Protein AF-A0A2I1HVX5-F1 (afdb_monomer_lite)

Organism: NCBI:txid588596

pLDDT: mean 73.58, std 19.13, range [27.16, 95.56]

Foldseek 3Di:
DDDDDPDDDPPPPPPPPPPPPPPPPPPPQPPQAAAWEWEDDPPDQWMWIDRLPDIDIDGPVCCVVSVSRYHYDYDDPPDDSNRVVVVVVVVVVVVCVVVVNCDPLVVNQVVLCVLQDDDDQDDDDDDDDDDDDDDDPPVPVVQVPDPPDDDDPDRDDDDDDPDDDQDDDWDKDQDDDPDDPDPPDPVPVSRADDRPRRIHTPVRDGD

Secondary structure (DSSP, 8-state):
----------------------------TTTT-EEEEEEE-SSSSEEEEE-SS-EEEEEGGGHHHHTTTEEEEEPPTTS-HHHHHHHHHHHHHHHHHHTTT---HHHHHHHHHHHH------------S-------TTHHHHHHT-TT-----SPPPP---SS--SSPPSSEEE-----PPPTTSTT--SS----TT-EEETTT---

Structure (mmCIF, N/CA/C/O backbone):
data_AF-A0A2I1HVX5-F1
#
_entry.id   AF-A0A2I1HVX5-F1
#
loop_
_atom_site.group_PDB
_atom_site.id
_atom_site.type_symbol
_atom_site.label_atom_id
_atom_site.label_alt_id
_atom_site.label_comp_id
_atom_site.label_asym_id
_atom_site.label_entity_id
_atom_site.label_seq_id
_atom_site.pdbx_PDB_ins_code
_atom_site.Cartn_x
_atom_site.Cartn_y
_atom_site.Cartn_z
_atom_site.occupancy
_atom_site.B_iso_or_equiv
_atom_site.auth_seq_id
_atom_site.auth_comp_id
_atom_site.auth_asym_id
_atom_site.auth_atom_id
_atom_site.pdbx_PDB_model_num
ATOM 1 N N . MET A 1 1 ? -15.756 47.416 -56.517 1.00 28.98 1 MET A N 1
ATOM 2 C CA . MET A 1 1 ? -17.017 47.089 -55.823 1.00 28.98 1 MET A CA 1
ATOM 3 C C . MET A 1 1 ? -17.129 45.582 -55.710 1.00 28.98 1 MET A C 1
ATOM 5 O O . MET A 1 1 ? -17.102 44.948 -56.760 1.00 28.98 1 MET A O 1
ATOM 9 N N . PRO A 1 2 ? -17.373 45.032 -54.515 1.00 37.81 2 PRO A N 1
ATOM 10 C CA . PRO A 1 2 ? -16.732 45.299 -53.217 1.00 37.81 2 PRO A CA 1
ATOM 11 C C . PRO A 1 2 ? -15.988 44.021 -52.735 1.00 37.81 2 PRO A C 1
ATOM 13 O O . PRO A 1 2 ? -16.254 42.926 -53.221 1.00 37.81 2 PRO A O 1
ATOM 16 N N . ASP A 1 3 ? -14.870 44.127 -52.019 1.00 40.78 3 ASP A N 1
ATOM 17 C CA . ASP A 1 3 ? -14.773 44.219 -50.551 1.00 40.78 3 ASP A CA 1
ATOM 18 C C . ASP A 1 3 ? -15.757 43.297 -49.821 1.00 40.78 3 ASP A C 1
ATOM 20 O O . ASP A 1 3 ? -16.955 43.559 -49.772 1.00 40.78 3 ASP A O 1
ATOM 24 N N . ASN A 1 4 ? -15.233 42.214 -49.247 1.00 39.12 4 ASN A N 1
ATOM 25 C CA . ASN A 1 4 ? -15.871 41.542 -48.123 1.00 39.12 4 ASN A CA 1
ATOM 26 C C . ASN A 1 4 ? -14.785 41.164 -47.121 1.00 39.12 4 ASN A C 1
ATOM 28 O O . ASN A 1 4 ? -14.074 40.167 -47.266 1.00 39.12 4 ASN A O 1
ATOM 32 N N . ASP A 1 5 ? -14.677 42.040 -46.130 1.00 34.41 5 ASP A N 1
ATOM 33 C CA . ASP A 1 5 ? -13.971 41.865 -44.878 1.00 34.41 5 ASP A CA 1
ATOM 34 C C . ASP A 1 5 ? -14.419 40.568 -44.199 1.00 34.41 5 ASP A C 1
ATOM 36 O O . ASP A 1 5 ? -15.554 40.450 -43.735 1.00 34.41 5 ASP A O 1
ATOM 40 N N . TYR A 1 6 ? -13.513 39.598 -44.081 1.00 34.72 6 TYR A N 1
ATOM 41 C CA . TYR A 1 6 ? -13.651 38.590 -43.037 1.00 34.72 6 TYR A CA 1
ATOM 42 C C . TYR A 1 6 ? -13.126 39.204 -41.742 1.00 34.72 6 TYR A C 1
ATOM 44 O O . TYR A 1 6 ? -11.932 39.181 -41.444 1.00 34.72 6 TYR A O 1
ATOM 52 N N . GLN A 1 7 ? -14.060 39.815 -41.014 1.00 32.38 7 GLN A N 1
ATOM 53 C CA . GLN A 1 7 ? -13.886 40.254 -39.639 1.00 32.38 7 GLN A CA 1
ATOM 54 C C . GLN A 1 7 ? -13.327 39.114 -38.787 1.00 32.38 7 GLN A C 1
ATOM 56 O O . GLN A 1 7 ? -13.832 37.988 -38.804 1.00 32.38 7 GLN A O 1
ATOM 61 N N . GLY A 1 8 ? -12.293 39.447 -38.016 1.00 36.88 8 GLY A N 1
ATOM 62 C CA . GLY A 1 8 ? -11.827 38.631 -36.912 1.00 36.88 8 GLY A CA 1
ATOM 63 C C . GLY A 1 8 ? -12.977 38.374 -35.947 1.00 36.88 8 GLY A C 1
ATOM 64 O O . GLY A 1 8 ? -13.526 39.293 -35.346 1.00 36.88 8 GLY A O 1
ATOM 65 N N . SER A 1 9 ? -13.336 37.105 -35.813 1.00 33.16 9 SER A N 1
ATOM 66 C CA . SER A 1 9 ? -14.047 36.616 -34.646 1.00 33.16 9 SER A CA 1
ATOM 67 C C . SER A 1 9 ? -12.983 36.379 -33.581 1.00 33.16 9 SER A C 1
ATOM 69 O O . SER A 1 9 ? -12.274 35.373 -33.632 1.00 33.16 9 SER A O 1
ATOM 71 N N . GLU A 1 10 ? -12.857 37.328 -32.655 1.00 36.66 10 GLU A N 1
ATOM 72 C CA . GLU A 1 10 ? -12.192 37.145 -31.367 1.00 36.66 10 GLU A CA 1
ATOM 73 C C . GLU A 1 10 ? -12.755 35.882 -30.704 1.00 36.66 10 GLU A C 1
ATOM 75 O O . GLU A 1 10 ? -13.854 35.871 -30.149 1.00 36.66 10 GLU A O 1
ATOM 80 N N . GLY A 1 11 ? -12.011 34.782 -30.807 1.00 31.22 11 GLY A N 1
ATOM 81 C CA . GLY A 1 11 ? -12.216 33.624 -29.957 1.00 31.22 11 GLY A CA 1
ATOM 82 C C . GLY A 1 11 ? -11.770 34.023 -28.564 1.00 31.22 11 GLY A C 1
ATOM 83 O O . GLY A 1 11 ? -10.577 34.022 -28.278 1.00 31.22 11 GLY A O 1
ATOM 84 N N . SER A 1 12 ? -12.730 34.424 -27.736 1.00 34.44 12 SER A N 1
ATOM 85 C CA . SER A 1 12 ? -12.549 34.658 -26.311 1.00 34.44 12 SER A CA 1
ATOM 86 C C . SER A 1 12 ? -11.757 33.505 -25.699 1.00 34.44 12 SER A C 1
ATOM 88 O O . SER A 1 12 ? -12.214 32.360 -25.727 1.00 34.44 12 SER A O 1
ATOM 90 N N . GLU A 1 13 ? -10.588 33.814 -25.142 1.00 34.41 13 GLU A N 1
ATOM 91 C CA . GLU A 1 13 ? -9.859 32.937 -24.237 1.00 34.41 13 GLU A CA 1
ATOM 92 C C . GLU A 1 13 ? -10.742 32.681 -23.011 1.00 34.41 13 GLU A C 1
ATOM 94 O O . GLU A 1 13 ? -10.681 33.381 -22.001 1.00 34.41 13 GLU A O 1
ATOM 99 N N . THR A 1 14 ? -11.614 31.679 -23.089 1.00 30.80 14 THR A N 1
ATOM 100 C CA . THR A 1 14 ? -12.213 31.094 -21.895 1.00 30.80 14 THR A CA 1
ATOM 101 C C . THR A 1 14 ? -11.115 30.303 -21.208 1.00 30.80 14 THR A C 1
ATOM 103 O O . THR A 1 14 ? -10.934 29.111 -21.456 1.00 30.80 14 THR A O 1
ATOM 106 N N . SER A 1 15 ? -10.353 31.011 -20.375 1.00 31.28 15 SER A N 1
ATOM 107 C CA . SER A 1 15 ? -9.633 30.454 -19.238 1.00 31.28 15 SER A CA 1
ATOM 108 C C . SER A 1 15 ? -10.583 29.499 -18.526 1.00 31.28 15 SER A C 1
ATOM 110 O O . SER A 1 15 ? -11.509 29.934 -17.841 1.00 31.28 15 SER A O 1
ATOM 112 N N . SER A 1 16 ? -10.400 28.194 -18.724 1.00 35.38 16 SER A N 1
ATOM 113 C CA . SER A 1 16 ? -11.005 27.212 -17.841 1.00 35.38 16 SER A CA 1
ATOM 114 C C . SER A 1 16 ? -10.297 27.358 -16.499 1.00 35.38 16 SER A C 1
ATOM 116 O O . SER A 1 16 ? -9.270 26.721 -16.257 1.00 35.38 16 SER A O 1
ATOM 118 N N . GLU A 1 17 ? -10.822 28.248 -15.659 1.00 28.16 17 GLU A N 1
ATOM 119 C CA . GLU A 1 17 ? -10.637 28.176 -14.219 1.00 28.16 17 GLU A CA 1
ATOM 120 C C . GLU A 1 17 ? -11.130 26.791 -13.816 1.00 28.16 17 GLU A C 1
ATOM 122 O O . GLU A 1 17 ? -12.324 26.519 -13.713 1.00 28.16 17 GLU A O 1
ATOM 127 N N . TYR A 1 18 ? -10.192 25.859 -13.676 1.00 27.94 18 TYR A N 1
ATOM 128 C CA . TYR A 1 18 ? -10.434 24.700 -12.850 1.00 27.94 18 TYR A CA 1
ATOM 129 C C . TYR A 1 18 ? -10.667 25.263 -11.455 1.00 27.94 18 TYR A C 1
ATOM 131 O O . TYR A 1 18 ? -9.731 25.668 -10.759 1.00 27.94 18 TYR A O 1
ATOM 139 N N . ASP A 1 19 ? -11.939 25.311 -11.069 1.00 27.16 19 ASP A N 1
ATOM 140 C CA . ASP A 1 19 ? -12.324 25.321 -9.675 1.00 27.16 19 ASP A CA 1
ATOM 141 C C . ASP A 1 19 ? -11.486 24.240 -9.005 1.00 27.16 19 ASP A C 1
ATOM 143 O O . ASP A 1 19 ? -11.667 23.037 -9.218 1.00 27.16 19 ASP A O 1
ATOM 147 N N . THR A 1 20 ? -10.496 24.690 -8.237 1.00 36.25 20 THR A N 1
ATOM 148 C CA . THR A 1 20 ? -9.814 23.849 -7.273 1.00 36.25 20 THR A CA 1
ATOM 149 C C . THR A 1 20 ? -10.890 23.515 -6.264 1.00 36.25 20 THR A C 1
ATOM 151 O O . THR A 1 20 ? -11.084 24.232 -5.283 1.00 36.25 20 THR A O 1
ATOM 154 N N . ALA A 1 21 ? -11.656 22.464 -6.564 1.00 30.59 21 ALA A N 1
ATOM 155 C CA . ALA A 1 21 ? -12.536 21.829 -5.620 1.00 30.59 21 ALA A CA 1
ATOM 156 C C . ALA A 1 21 ? -11.661 21.575 -4.401 1.00 30.59 21 ALA A C 1
ATOM 158 O O . ALA A 1 21 ? -10.722 20.774 -4.455 1.00 30.59 21 ALA A O 1
ATOM 159 N N . SER A 1 22 ? -11.913 22.374 -3.357 1.00 34.34 22 SER A N 1
ATOM 160 C CA . SER A 1 22 ? -11.348 22.216 -2.027 1.00 34.34 22 SER A CA 1
ATOM 161 C C . SER A 1 22 ? -11.312 20.728 -1.778 1.00 34.34 22 SER A C 1
ATOM 163 O O . SER A 1 22 ? -12.364 20.090 -1.850 1.00 34.34 22 SER A O 1
ATOM 165 N N . SER A 1 23 ? -10.097 20.188 -1.650 1.00 34.06 23 SER A N 1
ATOM 166 C CA . SER A 1 23 ? -9.868 18.761 -1.538 1.00 34.06 23 SER A CA 1
ATOM 167 C C . SER A 1 23 ? -10.805 18.248 -0.461 1.00 34.06 23 SER A C 1
ATOM 169 O O . SER A 1 23 ? -10.602 18.466 0.735 1.00 34.06 23 SER A O 1
ATOM 171 N N . SER A 1 24 ? -11.903 17.624 -0.888 1.00 34.06 24 SER A N 1
ATOM 172 C CA . SER A 1 24 ? -12.780 16.933 0.025 1.00 34.06 24 SER A CA 1
ATOM 173 C C . SER A 1 24 ? -11.928 15.772 0.479 1.00 34.06 24 SER A C 1
ATOM 175 O O . SER A 1 24 ? -11.787 14.785 -0.240 1.00 34.06 24 SER A O 1
ATOM 177 N N . SER A 1 25 ? -11.242 15.984 1.600 1.00 31.56 25 SER A N 1
ATOM 178 C CA . SER A 1 25 ? -10.466 14.991 2.309 1.00 31.56 25 SER A CA 1
ATOM 179 C C . SER A 1 25 ? -11.301 13.727 2.304 1.00 31.56 25 SER A C 1
ATOM 181 O O . SER A 1 25 ? -12.345 13.661 2.960 1.00 31.56 25 SER A O 1
ATOM 183 N N . THR A 1 26 ? -10.900 12.756 1.485 1.00 35.12 26 THR A N 1
ATOM 184 C CA . THR A 1 26 ? -11.455 11.415 1.534 1.00 35.12 26 THR A CA 1
ATOM 185 C C . THR A 1 26 ? -11.005 10.874 2.880 1.00 35.12 26 THR A C 1
ATOM 187 O O . THR A 1 26 ? -9.919 10.318 3.029 1.00 35.12 26 THR A O 1
ATOM 190 N N . ARG A 1 27 ? -11.798 11.181 3.907 1.00 30.95 27 ARG A N 1
ATOM 191 C CA . ARG A 1 27 ? -11.527 10.874 5.303 1.00 30.95 27 ARG A CA 1
ATOM 192 C C . ARG A 1 27 ? -11.718 9.376 5.453 1.00 30.95 27 ARG A C 1
ATOM 194 O O . ARG A 1 27 ? -12.820 8.902 5.715 1.00 30.95 27 ARG A O 1
ATOM 201 N N . TRP A 1 28 ? -10.649 8.624 5.216 1.00 34.00 28 TRP A N 1
ATOM 202 C CA . TRP A 1 28 ? -10.615 7.188 5.445 1.00 34.00 28 TRP A CA 1
ATOM 203 C C . TRP A 1 28 ? -11.064 6.910 6.882 1.00 34.00 28 TRP A C 1
ATOM 205 O O . TRP A 1 28 ? -10.468 7.390 7.849 1.00 34.00 28 TRP A O 1
ATOM 215 N N . TYR A 1 29 ? -12.164 6.167 7.006 1.00 41.50 29 TYR A N 1
ATOM 216 C CA . TYR A 1 29 ? -12.960 6.021 8.225 1.00 41.50 29 TYR A CA 1
ATOM 217 C C . TYR A 1 29 ? -12.210 5.421 9.429 1.00 41.50 29 TYR A C 1
ATOM 219 O O . TYR A 1 29 ? -12.766 5.401 10.517 1.00 41.50 29 TYR A O 1
ATOM 227 N N . SER A 1 30 ? -10.970 4.942 9.298 1.00 45.53 30 SER A N 1
ATOM 228 C CA . SER A 1 30 ? -10.251 4.235 10.369 1.00 45.53 30 SER A CA 1
ATOM 229 C C . SER A 1 30 ? -9.036 4.977 10.937 1.00 45.53 30 SER A C 1
ATOM 231 O O . SER A 1 30 ? -8.627 4.672 12.056 1.00 45.53 30 SER A O 1
ATOM 233 N N . ALA A 1 31 ? -8.450 5.943 10.222 1.00 42.84 31 ALA A N 1
ATOM 234 C CA . ALA A 1 31 ? -7.139 6.508 10.573 1.00 42.84 31 ALA A CA 1
ATOM 235 C C . ALA A 1 31 ? -7.175 7.606 11.658 1.00 42.84 31 ALA A C 1
ATOM 237 O O . ALA A 1 31 ? -6.140 7.951 12.214 1.00 42.84 31 ALA A O 1
ATOM 238 N N . SER A 1 32 ? -8.356 8.142 11.991 1.00 55.06 32 SER A N 1
ATOM 239 C CA . SER A 1 32 ? -8.517 9.253 12.953 1.00 55.06 32 SER A CA 1
ATOM 240 C C . SER A 1 32 ? -9.379 8.917 14.174 1.00 55.06 32 SER A C 1
ATOM 242 O O . SER A 1 32 ? -9.680 9.801 14.972 1.00 55.06 32 SER A O 1
ATOM 244 N N . ARG A 1 33 ? -9.787 7.652 14.329 1.00 69.62 33 ARG A N 1
ATOM 245 C CA . ARG A 1 33 ? -10.663 7.238 15.429 1.00 69.62 33 ARG A CA 1
ATOM 246 C C . ARG A 1 33 ? -9.870 7.045 16.718 1.00 69.62 33 ARG A C 1
ATOM 248 O O . ARG A 1 33 ? -8.943 6.232 16.752 1.00 69.62 33 ARG A O 1
ATOM 255 N N . GLY A 1 34 ? -10.256 7.769 17.766 1.00 76.19 34 GLY A N 1
ATOM 256 C CA . GLY A 1 34 ? -9.770 7.540 19.127 1.00 76.19 34 GLY A CA 1
ATOM 257 C C . GLY A 1 34 ? -10.340 6.246 19.716 1.00 76.19 34 GLY A C 1
ATOM 258 O O . GLY A 1 34 ? -11.143 5.559 19.079 1.00 76.19 34 GLY A O 1
ATOM 259 N N . PHE A 1 35 ? -9.950 5.907 20.944 1.00 86.56 35 PHE A N 1
ATOM 260 C CA . PHE A 1 35 ? -10.574 4.812 21.687 1.00 86.56 35 PHE A CA 1
ATOM 261 C C . PHE A 1 35 ? -11.348 5.339 22.896 1.00 86.56 35 PHE A C 1
ATOM 263 O O . PHE A 1 35 ? -11.041 6.394 23.444 1.00 86.56 35 PHE A O 1
ATOM 270 N N . LEU A 1 36 ? -12.377 4.593 23.278 1.00 90.19 36 LEU A N 1
ATOM 271 C CA . LEU A 1 36 ? -13.315 4.907 24.335 1.00 90.19 36 LEU A CA 1
ATOM 272 C C . LEU A 1 36 ? -13.371 3.723 25.294 1.00 90.19 36 LEU A C 1
ATOM 274 O O . LEU A 1 36 ? -13.777 2.619 24.919 1.00 90.19 36 LEU A O 1
ATOM 278 N N . CYS A 1 37 ? -12.963 3.945 26.534 1.00 91.44 37 CYS A N 1
ATOM 279 C CA . CYS A 1 37 ? -13.174 2.982 27.599 1.00 91.44 37 CYS A CA 1
ATOM 280 C C . CYS A 1 37 ? -14.647 3.024 28.004 1.00 91.44 37 CYS A C 1
ATOM 282 O O . CYS A 1 37 ? -15.215 4.109 28.139 1.00 91.44 37 CYS A O 1
ATOM 284 N N . TYR A 1 38 ? -15.267 1.860 28.186 1.00 92.50 38 TYR A N 1
ATOM 285 C CA . TYR A 1 38 ? -16.663 1.791 28.594 1.00 92.50 38 TYR A CA 1
ATOM 286 C C . TYR A 1 38 ? -16.939 0.710 29.632 1.00 92.50 38 TYR A C 1
ATOM 288 O O . TYR A 1 38 ? -16.265 -0.326 29.694 1.00 92.50 38 TYR A O 1
ATOM 296 N N . ARG A 1 39 ? -17.991 0.941 30.416 1.00 91.12 39 ARG A N 1
ATOM 297 C CA . ARG A 1 39 ? -18.541 -0.021 31.368 1.00 91.12 39 ARG A CA 1
ATOM 298 C C . ARG A 1 39 ? -20.058 -0.019 31.301 1.00 91.12 39 ARG A C 1
ATOM 300 O O . ARG A 1 39 ? -20.695 1.009 31.478 1.00 91.12 39 ARG A O 1
ATOM 307 N N . GLU A 1 40 ? -20.631 -1.196 31.087 1.00 88.94 40 GLU A N 1
ATOM 308 C CA . GLU A 1 40 ? -22.081 -1.377 31.143 1.00 88.94 40 GLU A CA 1
ATOM 309 C C . GLU A 1 40 ? -22.534 -1.614 32.586 1.00 88.94 40 GLU A C 1
ATOM 311 O O . GLU A 1 40 ? -21.980 -2.465 33.293 1.00 88.94 40 GLU A O 1
ATOM 316 N N . SER A 1 41 ? -23.575 -0.896 33.002 1.00 80.81 41 SER A N 1
ATOM 317 C CA . SER A 1 41 ? -24.303 -1.214 34.224 1.00 80.81 41 SER A CA 1
ATOM 318 C C . SER A 1 41 ? -25.129 -2.487 34.019 1.00 80.81 41 SER A C 1
ATOM 320 O O . SER A 1 41 ? -25.787 -2.671 33.001 1.00 80.81 41 SER A O 1
ATOM 322 N N . PHE A 1 42 ? -25.135 -3.388 35.004 1.00 70.75 42 PHE A N 1
ATOM 323 C CA . PHE A 1 42 ? -25.940 -4.617 34.938 1.00 70.75 42 PHE A CA 1
ATOM 324 C C . PHE A 1 42 ? -27.430 -4.381 35.222 1.00 70.75 42 PHE A C 1
ATOM 326 O O . PHE A 1 42 ? -28.241 -5.282 35.018 1.00 70.75 42 PHE A O 1
ATOM 333 N N . LYS A 1 43 ? -27.785 -3.211 35.764 1.00 73.12 43 LYS A N 1
ATOM 334 C CA . LYS A 1 43 ? -29.130 -2.915 36.286 1.00 73.12 43 LYS A CA 1
ATOM 335 C C . LYS A 1 43 ? -29.887 -1.871 35.468 1.00 73.12 43 LYS A C 1
ATOM 337 O O . LYS A 1 43 ? -31.099 -1.763 35.620 1.00 73.12 43 LYS A O 1
ATOM 342 N N . SER A 1 44 ? -29.192 -1.121 34.622 1.00 77.25 44 SER A N 1
ATOM 343 C CA . SER A 1 44 ? -29.747 -0.054 33.791 1.00 77.25 44 SER A CA 1
ATOM 344 C C . SER A 1 44 ? -29.216 -0.174 32.362 1.00 77.25 44 SER A C 1
ATOM 346 O O . SER A 1 44 ? -28.197 -0.812 32.122 1.00 77.25 44 SER A O 1
ATOM 348 N N . ASN A 1 45 ? -29.894 0.459 31.402 1.00 83.44 45 ASN A N 1
ATOM 349 C CA . ASN A 1 45 ? -29.409 0.598 30.018 1.00 83.44 45 ASN A CA 1
ATOM 350 C C . ASN A 1 45 ? -28.290 1.653 29.878 1.00 83.44 45 ASN A C 1
ATOM 352 O O . ASN A 1 45 ? -27.998 2.112 28.771 1.00 83.44 45 ASN A O 1
ATOM 356 N N . GLU A 1 46 ? -27.703 2.050 31.004 1.00 90.44 46 GLU A N 1
ATOM 357 C CA . GLU A 1 46 ? -26.686 3.083 31.112 1.00 90.44 46 GLU A CA 1
ATOM 358 C C . GLU A 1 46 ? -25.297 2.481 30.932 1.00 90.44 46 GLU A C 1
ATOM 360 O O . GLU A 1 46 ? -24.989 1.370 31.385 1.00 90.44 46 GLU A O 1
ATOM 365 N N . VAL A 1 47 ? -24.455 3.255 30.266 1.00 90.06 47 VAL A N 1
ATOM 366 C CA . VAL A 1 47 ? -23.085 2.897 29.944 1.00 90.06 47 VAL A CA 1
ATOM 367 C C . VAL A 1 47 ? -22.203 4.072 30.316 1.00 90.06 47 VAL A C 1
ATOM 369 O O . VAL A 1 47 ? -22.420 5.195 29.870 1.00 90.06 47 VAL A O 1
ATOM 372 N N . GLU A 1 48 ? -21.210 3.813 31.150 1.00 91.62 48 GLU A N 1
ATOM 373 C CA . GLU A 1 48 ? -20.187 4.793 31.493 1.00 91.62 48 GLU A CA 1
ATOM 374 C C . GLU A 1 48 ? -19.154 4.826 30.370 1.00 91.62 48 GLU A C 1
ATOM 376 O O . GLU A 1 48 ? -18.687 3.769 29.938 1.00 91.62 48 GLU A O 1
ATOM 381 N N . PHE A 1 49 ? -18.787 6.022 29.918 1.00 92.62 49 PHE A N 1
ATOM 382 C CA . PHE A 1 49 ? -17.836 6.249 28.838 1.00 92.62 49 PHE A CA 1
ATOM 383 C C . PHE A 1 49 ? -16.709 7.180 29.280 1.00 92.62 49 PHE A C 1
ATOM 385 O O . PHE A 1 49 ? -16.927 8.154 30.003 1.00 92.62 49 PHE A O 1
ATOM 392 N N . PHE A 1 50 ? -15.496 6.895 28.808 1.00 91.38 50 PHE A N 1
ATOM 393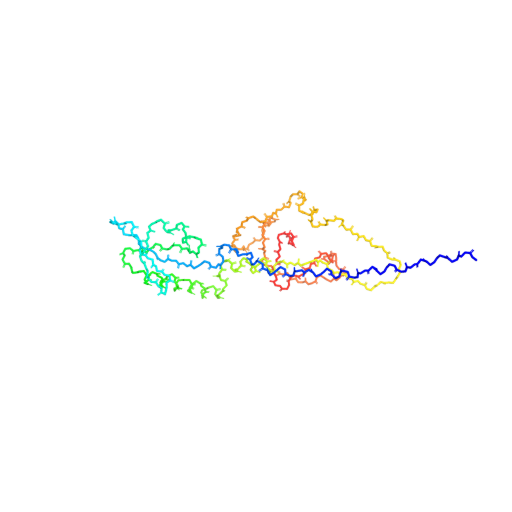 C CA . PHE A 1 50 ? -14.319 7.716 29.063 1.00 91.38 50 PHE A CA 1
ATOM 394 C C . PHE A 1 50 ? -13.370 7.724 27.861 1.00 91.38 50 PHE A C 1
ATOM 396 O O . PHE A 1 50 ? -12.973 6.669 27.365 1.00 91.38 50 PHE A O 1
ATOM 403 N N . ASN A 1 51 ? -12.979 8.918 27.412 1.00 85.94 51 ASN A N 1
ATOM 404 C CA . ASN A 1 51 ? -12.095 9.126 26.251 1.00 85.94 51 ASN A CA 1
ATOM 405 C C . ASN A 1 51 ? -10.685 9.629 26.623 1.00 85.94 51 ASN A C 1
ATOM 407 O O . ASN A 1 51 ? -9.956 10.099 25.752 1.00 85.94 51 ASN A O 1
ATOM 411 N N . GLY A 1 52 ? -10.332 9.626 27.913 1.00 83.00 52 GLY A N 1
ATOM 412 C CA . GLY A 1 52 ? -9.062 10.168 28.405 1.00 83.00 52 GLY A CA 1
ATOM 413 C C . GLY A 1 52 ? -9.124 11.616 28.893 1.00 83.00 52 GLY A C 1
ATOM 414 O O . GLY A 1 52 ? -8.194 12.056 29.564 1.00 83.00 52 GLY A O 1
ATOM 415 N N . ILE A 1 53 ? -10.202 12.347 28.590 1.00 84.69 53 ILE A N 1
ATOM 416 C CA . ILE A 1 53 ? -10.400 13.748 28.998 1.00 84.69 53 ILE A CA 1
ATOM 417 C C . ILE A 1 53 ? -11.731 13.905 29.733 1.00 84.69 53 ILE A C 1
ATOM 419 O O . ILE A 1 53 ? -11.790 14.471 30.820 1.00 84.69 53 ILE A O 1
ATOM 423 N N . THR A 1 54 ? -12.807 13.410 29.130 1.00 87.62 54 THR A N 1
ATOM 424 C CA . THR A 1 54 ? -14.175 13.576 29.607 1.00 87.62 54 THR A CA 1
ATOM 425 C C . THR A 1 54 ? -14.786 12.236 29.971 1.00 87.62 54 THR A C 1
ATOM 427 O O . THR A 1 54 ? -14.673 11.261 29.225 1.00 87.62 54 THR A O 1
ATOM 430 N N . TYR A 1 55 ? -15.486 12.232 31.100 1.00 92.19 55 TYR A N 1
ATOM 431 C CA . TYR A 1 55 ? -16.340 11.147 31.558 1.00 92.19 55 TYR A CA 1
ATOM 432 C C . TYR A 1 55 ? -17.807 11.533 31.356 1.00 92.19 55 TYR A C 1
ATOM 434 O O . TYR A 1 55 ? -18.202 12.648 31.707 1.00 92.19 55 TYR A O 1
ATOM 442 N N . TRP A 1 56 ? -18.616 10.623 30.818 1.00 91.75 56 TRP A N 1
ATOM 443 C CA . TRP A 1 56 ? -20.067 10.797 30.748 1.00 91.75 56 TRP A CA 1
ATOM 444 C C . TRP A 1 56 ? -20.797 9.456 30.821 1.00 91.75 56 TRP A C 1
ATOM 446 O O . TRP A 1 56 ? -20.214 8.396 30.603 1.00 91.75 56 TRP A O 1
ATOM 456 N N . ILE A 1 57 ? -22.089 9.516 31.138 1.00 91.81 57 ILE A N 1
ATOM 457 C CA . ILE A 1 57 ? -22.984 8.360 31.142 1.00 91.81 57 ILE A CA 1
ATOM 458 C C . ILE A 1 57 ? -23.882 8.489 29.918 1.00 91.81 57 ILE A C 1
ATOM 460 O O . ILE A 1 57 ? -24.588 9.487 29.775 1.00 91.81 57 ILE A O 1
ATOM 464 N N . GLY A 1 58 ? -23.818 7.502 29.036 1.00 90.38 58 GLY A N 1
ATOM 465 C CA . GLY A 1 58 ? -24.662 7.396 27.855 1.00 90.38 58 GLY A CA 1
ATOM 466 C C . GLY A 1 58 ? -25.576 6.179 27.918 1.00 90.38 58 GLY A C 1
ATOM 467 O O . GLY A 1 58 ? -25.641 5.458 28.919 1.00 90.38 58 GLY A O 1
ATOM 468 N N . LEU A 1 59 ? -26.285 5.935 26.823 1.00 90.06 59 LEU A N 1
ATOM 469 C CA . LEU A 1 59 ? -27.187 4.793 26.675 1.00 90.06 59 LEU A CA 1
ATOM 470 C C . LEU A 1 59 ? -26.619 3.752 25.712 1.00 90.06 59 LEU A C 1
ATOM 472 O O . LEU A 1 59 ? -25.885 4.065 24.779 1.00 90.06 59 LEU A O 1
ATOM 476 N N . LYS A 1 60 ? -27.048 2.496 25.858 1.00 85.50 60 LYS A N 1
ATOM 477 C CA . LYS A 1 60 ? -26.609 1.400 24.975 1.00 85.50 60 LYS A CA 1
ATOM 478 C C . LYS A 1 60 ? -26.915 1.619 23.481 1.00 85.50 60 LYS A C 1
ATOM 480 O O . LYS A 1 60 ? -26.245 1.056 22.623 1.00 85.50 60 LYS A O 1
ATOM 485 N N . ASN A 1 61 ? -27.894 2.452 23.145 1.00 87.00 61 ASN A N 1
ATOM 486 C CA . ASN A 1 61 ? -28.203 2.760 21.745 1.00 87.00 61 ASN A CA 1
ATOM 487 C C . ASN A 1 61 ? -27.173 3.714 21.108 1.00 87.00 61 ASN A C 1
ATOM 489 O O . ASN A 1 61 ? -27.015 3.712 19.889 1.00 87.00 61 ASN A O 1
ATOM 493 N N . GLU A 1 62 ? -26.420 4.467 21.917 1.00 87.06 62 GLU A N 1
ATOM 494 C CA . GLU A 1 62 ? -25.421 5.436 21.445 1.00 87.06 62 GLU 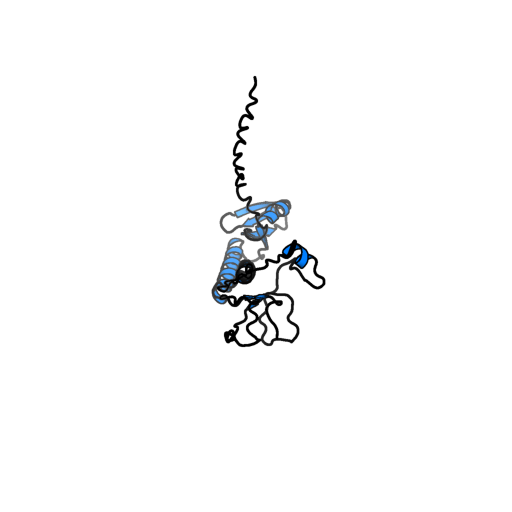A CA 1
ATOM 495 C C . GLU A 1 62 ? -24.167 4.764 20.871 1.00 87.06 62 GLU A C 1
ATOM 497 O O . GLU A 1 62 ? -23.440 5.383 20.097 1.00 87.06 62 GLU A O 1
ATOM 502 N N . PHE A 1 63 ? -23.930 3.476 21.159 1.00 86.62 63 PHE A N 1
ATOM 503 C CA . PHE A 1 63 ? -22.820 2.720 20.565 1.00 86.62 63 PHE A CA 1
ATOM 504 C C . PHE A 1 63 ? -22.830 2.771 19.035 1.00 86.62 63 PHE A C 1
ATOM 506 O O . PHE A 1 63 ? -21.769 2.878 18.421 1.00 86.62 63 PHE A O 1
ATOM 513 N N . SER A 1 64 ? -24.012 2.715 18.408 1.00 85.81 64 SER A N 1
ATOM 514 C CA . SER A 1 64 ? -24.113 2.742 16.946 1.00 85.81 64 SER A CA 1
ATOM 515 C C . SER A 1 64 ? -23.623 4.072 16.377 1.00 85.81 64 SER A C 1
ATOM 517 O O . SER A 1 64 ? -22.940 4.087 15.356 1.00 85.81 64 SER A O 1
ATOM 519 N N . GLU A 1 65 ? -23.932 5.182 17.043 1.00 87.06 65 GLU A N 1
ATOM 520 C CA . GLU A 1 65 ? -23.516 6.517 16.614 1.00 87.06 65 GLU A CA 1
ATOM 521 C C . GLU A 1 65 ? -22.032 6.741 16.911 1.00 87.06 65 GLU A C 1
ATOM 523 O O . GLU A 1 65 ? -21.270 7.119 16.021 1.00 87.06 65 GLU A O 1
ATOM 528 N N . LEU A 1 66 ? -21.596 6.395 18.124 1.00 86.19 66 LEU A N 1
ATOM 529 C CA . LEU A 1 66 ? -20.218 6.561 18.584 1.00 86.19 66 LEU A CA 1
ATOM 530 C C . LEU A 1 66 ? -19.223 5.656 17.840 1.00 86.19 66 LEU A C 1
ATOM 532 O O . LEU A 1 66 ? -18.068 6.040 17.663 1.00 86.19 66 LEU A O 1
ATOM 536 N N . SER A 1 67 ? -19.652 4.497 17.325 1.00 84.88 67 SER A N 1
ATOM 537 C CA . SER A 1 67 ? -18.791 3.589 16.541 1.00 84.88 67 SER A CA 1
ATOM 538 C C . SER A 1 67 ? -18.254 4.207 15.243 1.00 84.88 67 SER A C 1
ATOM 540 O O . SER A 1 67 ? -17.307 3.688 14.640 1.00 84.88 67 SER A O 1
ATOM 542 N N . ARG A 1 68 ? -18.837 5.331 14.803 1.00 82.25 68 ARG A N 1
ATOM 543 C CA . ARG A 1 68 ? -18.381 6.092 13.634 1.00 82.25 68 ARG A CA 1
ATOM 544 C C . ARG A 1 68 ? -17.079 6.844 13.886 1.00 82.25 68 ARG A C 1
ATOM 546 O O . ARG A 1 68 ? -16.353 7.070 12.918 1.00 82.25 68 ARG A O 1
ATOM 553 N N . ASP A 1 69 ? -16.780 7.168 15.143 1.00 83.19 69 ASP A N 1
ATOM 554 C CA . ASP A 1 69 ? -15.637 7.999 15.540 1.00 83.19 69 ASP A CA 1
ATOM 555 C C . ASP A 1 69 ? -14.723 7.324 16.576 1.00 83.19 69 ASP A C 1
ATOM 557 O O . ASP A 1 69 ? -13.562 7.712 16.707 1.00 83.19 69 ASP A O 1
ATOM 561 N N . TRP A 1 70 ? -15.201 6.284 17.268 1.00 85.62 70 TRP A N 1
ATOM 562 C CA . TRP A 1 70 ? -14.501 5.671 18.398 1.00 85.62 70 TRP A CA 1
ATOM 563 C C . TRP A 1 70 ? -14.390 4.147 18.289 1.00 85.62 70 TRP A C 1
ATOM 565 O O . TRP A 1 70 ? -15.310 3.461 17.843 1.00 85.62 70 TRP A O 1
ATOM 575 N N . PHE A 1 71 ? -13.265 3.607 18.760 1.00 85.44 71 PHE A N 1
ATOM 576 C CA . PHE A 1 71 ? -13.111 2.188 19.088 1.00 85.44 71 PHE A CA 1
ATOM 577 C C . PHE A 1 71 ? -13.454 1.942 20.556 1.00 85.44 71 PHE A C 1
ATOM 579 O O . PHE A 1 71 ? -13.038 2.711 21.413 1.00 85.44 71 PHE A O 1
ATOM 586 N N . PHE A 1 72 ? -14.161 0.859 20.876 1.00 89.50 72 PHE A N 1
ATOM 587 C CA . PHE A 1 72 ? -14.600 0.596 22.248 1.00 89.50 72 PHE A CA 1
ATOM 588 C C . PHE A 1 72 ? -13.711 -0.416 22.961 1.00 89.50 72 PHE A C 1
ATOM 590 O O . PHE A 1 72 ? -13.469 -1.513 22.457 1.00 89.50 72 PHE A O 1
ATOM 597 N N . ILE A 1 73 ? -13.297 -0.071 24.176 1.00 88.62 73 ILE A N 1
ATOM 598 C CA . ILE A 1 73 ? -12.542 -0.931 25.080 1.00 88.62 73 ILE A CA 1
ATOM 599 C C . ILE A 1 73 ? -13.392 -1.189 26.316 1.00 88.62 73 ILE A C 1
ATOM 601 O O . ILE A 1 73 ? -13.715 -0.269 27.067 1.00 88.62 73 ILE A O 1
ATOM 605 N N . LYS A 1 74 ? -13.751 -2.452 26.534 1.00 90.00 74 LYS A N 1
ATOM 606 C CA . LYS A 1 74 ? -14.507 -2.842 27.719 1.00 90.00 74 LYS A CA 1
ATOM 607 C C . LYS A 1 74 ? -13.585 -2.866 28.931 1.00 90.00 74 LYS A C 1
ATOM 609 O O . LYS A 1 74 ? -12.541 -3.509 28.891 1.00 90.00 74 LYS A O 1
ATOM 614 N N . VAL A 1 75 ? -14.001 -2.189 29.990 1.00 89.31 75 VAL A N 1
ATOM 615 C CA . VAL A 1 75 ? -13.241 -2.069 31.235 1.00 89.31 75 VAL A CA 1
ATOM 616 C C . VAL A 1 75 ? -13.535 -3.267 32.135 1.00 89.31 75 VAL A C 1
ATOM 618 O O . VAL A 1 75 ? -14.694 -3.683 32.269 1.00 89.31 75 VAL A O 1
ATOM 621 N N . ASP A 1 76 ? -12.502 -3.811 32.772 1.00 85.12 76 ASP A N 1
ATOM 622 C CA . ASP A 1 76 ? -12.660 -4.919 33.713 1.00 85.12 76 ASP A CA 1
ATOM 623 C C . ASP A 1 76 ? -13.404 -4.497 34.990 1.00 85.12 76 ASP A C 1
ATOM 625 O O . ASP A 1 76 ? -13.473 -3.326 35.367 1.00 85.12 76 ASP A O 1
ATOM 629 N N . LYS A 1 77 ? -13.977 -5.477 35.700 1.00 80.25 77 LYS A N 1
ATOM 630 C CA . LYS A 1 77 ? -14.766 -5.226 36.923 1.00 80.25 77 LYS A CA 1
ATOM 631 C C . LYS A 1 77 ? -13.946 -4.634 38.077 1.00 80.25 77 LYS A C 1
ATOM 633 O O . LYS A 1 77 ? -14.533 -4.046 38.978 1.00 80.25 77 LYS A O 1
ATOM 638 N N . ASN A 1 78 ? -12.627 -4.820 38.052 1.00 83.75 78 ASN A N 1
ATOM 639 C CA . ASN A 1 78 ? -11.727 -4.505 39.163 1.00 83.75 78 ASN A CA 1
ATOM 640 C C . ASN A 1 78 ? -10.831 -3.283 38.901 1.00 83.75 78 ASN A C 1
ATOM 642 O O . ASN A 1 78 ? -10.093 -2.894 39.797 1.00 83.75 78 ASN A O 1
ATOM 646 N N . GLU A 1 79 ? -10.861 -2.711 37.697 1.00 86.25 79 GLU A N 1
ATOM 647 C CA . GLU A 1 79 ? -10.105 -1.499 37.348 1.00 86.25 79 GLU A CA 1
ATOM 648 C C . GLU A 1 79 ? -11.075 -0.326 37.189 1.00 86.25 79 GLU A C 1
ATOM 650 O O . GLU A 1 79 ? -12.268 -0.542 37.018 1.00 86.25 79 GLU A O 1
ATOM 655 N N . THR A 1 80 ? -10.623 0.918 37.254 1.00 88.56 80 THR A N 1
ATOM 656 C CA . THR A 1 80 ? -11.432 2.099 36.894 1.00 88.56 80 THR A CA 1
ATOM 657 C C . THR A 1 80 ? -11.317 2.418 35.396 1.00 88.56 80 THR A C 1
ATOM 659 O O . THR A 1 80 ? -10.400 1.948 34.724 1.00 88.56 80 THR A O 1
ATOM 662 N N . LEU A 1 81 ? -12.234 3.226 34.840 1.00 86.94 81 LEU A N 1
ATOM 663 C CA . LEU A 1 81 ? -12.144 3.641 33.428 1.00 86.94 81 LEU A CA 1
ATOM 664 C C . LEU A 1 81 ? -10.847 4.415 33.131 1.00 86.94 81 LEU A C 1
ATOM 666 O O . LEU A 1 81 ? -10.259 4.250 32.063 1.00 86.94 81 LEU A O 1
ATOM 670 N N . GLU A 1 82 ? -10.386 5.227 34.082 1.00 86.56 82 GLU A N 1
ATOM 671 C CA . GLU A 1 82 ? -9.144 5.995 33.967 1.00 86.56 82 GLU A CA 1
ATOM 672 C C . GLU A 1 82 ? -7.907 5.093 33.997 1.00 86.56 82 GLU A C 1
ATOM 674 O O . GLU A 1 82 ? -6.996 5.263 33.184 1.00 86.56 82 GLU A O 1
ATOM 679 N N . GLU A 1 83 ? -7.879 4.102 34.894 1.00 87.31 83 GLU A N 1
ATOM 680 C CA . GLU A 1 83 ? -6.796 3.114 34.962 1.00 87.31 83 GLU A CA 1
ATOM 681 C C . GLU A 1 83 ? -6.727 2.267 33.695 1.00 87.31 83 GLU A C 1
ATOM 683 O O . GLU A 1 83 ? -5.631 2.060 33.173 1.00 87.31 83 GLU A O 1
ATOM 688 N N . ALA A 1 84 ? -7.875 1.844 33.159 1.00 86.19 84 ALA A N 1
ATOM 689 C CA . ALA A 1 84 ? -7.947 1.130 31.890 1.00 86.19 84 ALA A CA 1
ATOM 690 C C . ALA A 1 84 ? -7.386 1.986 30.752 1.00 86.19 84 ALA A C 1
ATOM 692 O O . ALA A 1 84 ? -6.487 1.556 30.028 1.00 86.19 84 ALA A O 1
ATOM 693 N N . HIS A 1 85 ? -7.850 3.233 30.634 1.00 88.12 85 HIS A N 1
ATOM 694 C CA . HIS A 1 85 ? -7.377 4.152 29.604 1.00 88.12 85 HIS A CA 1
ATOM 695 C C . HIS A 1 85 ? -5.865 4.379 29.715 1.00 88.12 85 HIS A C 1
ATOM 697 O O . HIS A 1 85 ? -5.139 4.283 28.727 1.00 88.12 85 HIS A O 1
ATOM 703 N N . LYS A 1 86 ? -5.359 4.604 30.932 1.00 87.50 86 LYS A N 1
ATOM 704 C CA . LYS A 1 86 ? -3.925 4.749 31.197 1.00 87.50 86 LYS A CA 1
ATOM 705 C C . LYS A 1 86 ? -3.146 3.480 30.848 1.00 87.50 86 LYS A C 1
ATOM 707 O O . LYS A 1 86 ? -2.065 3.584 30.275 1.00 87.50 86 LYS A O 1
ATOM 712 N N . ARG A 1 87 ? -3.671 2.295 31.169 1.00 86.75 87 ARG A N 1
ATOM 713 C CA . ARG A 1 87 ? -3.053 1.000 30.854 1.00 86.75 87 ARG A CA 1
ATOM 714 C C . ARG A 1 87 ? -2.904 0.814 29.349 1.00 86.75 87 ARG A C 1
ATOM 716 O O . ARG A 1 87 ? -1.791 0.560 28.902 1.00 86.75 87 ARG A O 1
ATOM 723 N N . TYR A 1 88 ? -3.970 1.021 28.580 1.00 82.62 88 TYR A N 1
ATOM 724 C CA . TYR A 1 88 ? -3.926 0.908 27.119 1.00 82.62 88 TYR A CA 1
ATOM 725 C C . TYR A 1 88 ? -3.022 1.959 26.470 1.00 82.62 88 TYR A C 1
ATOM 727 O O . TYR A 1 88 ? -2.290 1.637 25.536 1.00 82.62 88 TYR A O 1
ATOM 735 N N . THR A 1 89 ? -3.000 3.189 26.989 1.00 82.06 89 THR A N 1
ATOM 736 C CA . THR A 1 89 ? -2.053 4.218 26.533 1.00 82.06 89 THR A CA 1
ATOM 737 C C . THR A 1 89 ? -0.606 3.837 26.843 1.00 82.06 89 THR A C 1
ATOM 739 O O . THR A 1 89 ? 0.268 3.970 25.995 1.00 82.06 89 THR A O 1
ATOM 742 N N . ASN A 1 90 ? -0.324 3.327 28.039 1.00 80.31 90 ASN A N 1
ATOM 743 C CA . ASN A 1 90 ? 1.027 2.899 28.394 1.00 80.31 90 ASN A CA 1
ATOM 744 C C . ASN A 1 90 ? 1.468 1.677 27.585 1.00 80.31 90 ASN A C 1
ATOM 746 O O . ASN A 1 90 ? 2.630 1.588 27.203 1.00 80.31 90 ASN A O 1
ATOM 750 N N . GLU A 1 91 ? 0.559 0.742 27.320 1.00 77.50 91 GLU A N 1
ATOM 751 C CA . GLU A 1 91 ? 0.822 -0.429 26.490 1.00 77.50 91 GLU A CA 1
ATOM 752 C C . GLU A 1 91 ? 1.092 -0.026 25.038 1.00 77.50 91 GLU A C 1
ATOM 754 O O . GLU A 1 91 ? 2.070 -0.494 24.459 1.00 77.50 91 GLU A O 1
ATOM 759 N N . SER A 1 92 ? 0.313 0.905 24.475 1.00 68.69 92 SER A N 1
ATOM 760 C CA . SER A 1 92 ? 0.553 1.419 23.123 1.00 68.69 92 SER A CA 1
ATOM 761 C C . SER A 1 92 ? 1.885 2.168 23.020 1.00 68.69 92 SER A C 1
ATOM 763 O O . SER A 1 92 ? 2.656 1.908 22.097 1.00 68.69 92 SER A O 1
ATOM 765 N N . ILE A 1 93 ? 2.221 3.004 24.007 1.00 73.31 93 ILE A N 1
ATOM 766 C CA . ILE A 1 93 ? 3.525 3.678 24.110 1.00 73.31 93 ILE A CA 1
ATOM 767 C C . ILE A 1 93 ? 4.661 2.655 24.256 1.00 73.31 93 ILE A C 1
ATOM 769 O O . ILE A 1 93 ? 5.693 2.775 23.599 1.00 73.31 93 ILE A O 1
ATOM 773 N N . ALA A 1 94 ? 4.490 1.620 25.081 1.00 73.44 94 ALA A N 1
ATOM 774 C CA . ALA A 1 94 ? 5.501 0.583 25.279 1.00 73.44 94 ALA A CA 1
ATOM 775 C C . ALA A 1 94 ? 5.717 -0.267 24.020 1.00 73.44 94 ALA A C 1
ATOM 777 O O . ALA A 1 94 ? 6.856 -0.630 23.725 1.00 73.44 94 ALA A O 1
ATOM 778 N N . ILE A 1 95 ? 4.654 -0.573 23.271 1.00 66.69 95 ILE A N 1
ATOM 779 C CA . ILE A 1 95 ? 4.737 -1.230 21.960 1.00 66.69 95 ILE A CA 1
ATOM 780 C C . ILE A 1 95 ? 5.470 -0.319 20.973 1.00 66.69 95 ILE A C 1
ATOM 782 O O . ILE A 1 95 ? 6.408 -0.784 20.326 1.00 66.69 95 ILE A O 1
ATOM 786 N N . SER A 1 96 ? 5.126 0.974 20.931 1.00 61.91 96 SER A N 1
ATOM 787 C CA . SER A 1 96 ? 5.821 1.974 20.109 1.00 61.91 96 SER A CA 1
ATOM 788 C C . SER A 1 96 ? 7.316 1.990 20.422 1.00 61.91 96 SER A C 1
ATOM 790 O O . SER A 1 96 ? 8.124 1.702 19.544 1.00 61.91 96 SER A O 1
ATOM 792 N N . HIS A 1 97 ? 7.705 2.162 21.687 1.00 63.56 97 HIS A N 1
ATOM 793 C CA . HIS A 1 97 ? 9.112 2.190 22.093 1.00 63.56 97 HIS A CA 1
ATOM 794 C C . HIS A 1 97 ? 9.855 0.877 21.834 1.00 63.56 97 HIS A C 1
ATOM 796 O O . HIS A 1 97 ? 10.985 0.907 21.350 1.00 63.56 97 HIS A O 1
ATOM 802 N N . LYS A 1 98 ? 9.243 -0.284 22.113 1.00 70.69 98 LYS A N 1
ATOM 803 C CA . LYS A 1 98 ? 9.838 -1.594 21.780 1.00 70.69 98 LYS A CA 1
ATOM 804 C C . LYS A 1 98 ? 10.021 -1.775 20.278 1.00 70.69 98 LYS A C 1
ATOM 806 O O . LYS A 1 98 ? 10.896 -2.523 19.856 1.00 70.69 98 LYS A O 1
ATOM 811 N N . SER A 1 99 ? 9.202 -1.090 19.491 1.00 57.00 99 SER A N 1
ATOM 812 C CA . SER A 1 99 ? 9.305 -1.054 18.044 1.00 57.00 99 SER A CA 1
ATOM 813 C C . SER A 1 99 ? 10.182 0.077 17.504 1.00 57.00 99 SER A C 1
ATOM 815 O O . SER A 1 99 ? 10.229 0.230 16.295 1.00 57.00 99 SER A O 1
ATOM 817 N N . TYR A 1 100 ? 10.871 0.870 18.337 1.00 56.75 100 TYR A N 1
ATOM 818 C CA . TYR A 1 100 ? 11.571 2.093 17.900 1.00 56.75 100 TYR A CA 1
ATOM 819 C C . TYR A 1 100 ? 10.661 3.071 17.128 1.00 56.75 100 TYR A C 1
ATOM 821 O O . TYR A 1 100 ? 11.065 3.634 16.115 1.00 56.75 100 TYR A O 1
ATOM 829 N N . ASP A 1 101 ? 9.412 3.218 17.570 1.00 54.56 101 ASP A N 1
ATOM 830 C CA . ASP A 1 101 ? 8.352 3.989 16.906 1.00 54.56 101 ASP A CA 1
ATOM 831 C C . ASP A 1 101 ? 8.018 3.512 15.473 1.00 54.56 101 ASP A C 1
ATOM 833 O O . ASP A 1 101 ? 7.382 4.229 14.701 1.00 54.56 101 ASP A O 1
ATOM 837 N N . LEU A 1 102 ? 8.405 2.280 15.108 1.00 48.88 102 LEU A N 1
ATOM 838 C CA . LEU A 1 102 ? 8.153 1.693 13.783 1.00 48.88 102 LEU A CA 1
ATOM 839 C C . LEU A 1 102 ? 6.768 1.049 13.643 1.00 48.88 102 LEU A C 1
ATOM 841 O O . LEU A 1 102 ? 6.326 0.839 12.511 1.00 48.88 102 LEU A O 1
ATOM 845 N N . ILE A 1 103 ? 6.090 0.702 14.744 1.00 47.38 103 ILE A N 1
ATOM 846 C CA . ILE A 1 103 ? 4.804 -0.012 14.711 1.00 47.38 103 ILE A CA 1
ATOM 847 C C . ILE A 1 103 ? 3.681 0.900 15.212 1.00 47.38 103 ILE A C 1
ATOM 849 O O . ILE A 1 103 ? 3.175 0.778 16.324 1.00 47.38 103 ILE A O 1
ATOM 853 N N . ASP A 1 104 ? 3.228 1.771 14.319 1.00 56.03 104 ASP A N 1
ATOM 854 C CA . ASP A 1 104 ? 1.796 2.000 14.147 1.00 56.03 104 ASP A CA 1
ATOM 855 C C . ASP A 1 104 ? 1.418 1.249 12.872 1.00 56.03 104 ASP A C 1
ATOM 857 O O . ASP A 1 104 ? 1.649 1.756 11.782 1.00 56.03 104 ASP A O 1
ATOM 861 N N . MET A 1 105 ? 0.889 0.025 13.001 1.00 51.09 105 MET A N 1
ATOM 862 C CA . MET A 1 105 ? 0.670 -0.893 11.867 1.00 51.09 105 MET A CA 1
ATOM 863 C C . MET A 1 105 ? -0.067 -0.245 10.681 1.00 51.09 105 MET A C 1
ATOM 865 O O . MET A 1 105 ? 0.174 -0.623 9.538 1.00 51.09 105 MET A O 1
ATOM 869 N N . ARG A 1 106 ? -0.919 0.758 10.940 1.00 54.59 106 ARG A N 1
ATOM 870 C CA . ARG A 1 106 ? -1.633 1.521 9.905 1.00 54.59 106 ARG A CA 1
ATOM 871 C C . ARG A 1 106 ? -0.725 2.525 9.188 1.00 54.59 106 ARG A C 1
ATOM 873 O O . ARG A 1 106 ? -0.751 2.591 7.964 1.00 54.59 106 ARG A O 1
ATOM 880 N N . LYS A 1 107 ? 0.118 3.254 9.927 1.00 61.28 107 LYS A N 1
ATOM 881 C CA . LYS A 1 107 ? 1.143 4.131 9.331 1.00 61.28 107 LYS A CA 1
ATOM 882 C C . LYS A 1 107 ? 2.244 3.331 8.648 1.00 61.28 107 LYS A C 1
ATOM 884 O O . LYS A 1 107 ? 2.791 3.790 7.655 1.00 61.28 107 LYS A O 1
ATOM 889 N N . THR A 1 108 ? 2.580 2.149 9.161 1.00 70.19 108 THR A N 1
ATOM 890 C CA . THR A 1 108 ? 3.613 1.289 8.580 1.00 70.19 108 THR A CA 1
ATOM 891 C C . THR A 1 108 ? 3.188 0.799 7.197 1.00 70.19 108 THR A C 1
ATOM 893 O O . THR A 1 108 ? 3.986 0.877 6.271 1.00 70.19 108 THR A O 1
ATOM 896 N N . GLU A 1 109 ? 1.939 0.360 7.015 1.00 78.06 109 GLU A N 1
ATOM 897 C CA . GLU A 1 109 ? 1.427 -0.063 5.699 1.00 78.06 109 GLU A CA 1
ATOM 898 C C . GLU A 1 109 ? 1.383 1.094 4.706 1.00 78.06 109 GLU A C 1
ATOM 900 O O . GLU A 1 109 ? 1.929 0.978 3.610 1.00 78.06 109 GLU A O 1
ATOM 905 N N . GLU A 1 110 ? 0.822 2.231 5.114 1.00 82.38 110 GLU A N 1
ATOM 906 C CA . GLU A 1 110 ? 0.800 3.446 4.298 1.00 82.38 110 GLU A CA 1
ATOM 907 C C . GLU A 1 110 ? 2.213 3.871 3.881 1.00 82.38 110 GLU A C 1
ATOM 909 O O . GLU A 1 110 ? 2.461 4.180 2.715 1.00 82.38 110 GLU A O 1
ATOM 914 N N . LEU A 1 111 ? 3.167 3.821 4.813 1.00 85.44 111 LEU A N 1
ATOM 915 C CA . LEU A 1 111 ? 4.562 4.140 4.545 1.00 85.44 111 LEU A CA 1
ATOM 916 C C . LEU A 1 111 ? 5.180 3.161 3.545 1.00 85.44 111 LEU A C 1
ATOM 918 O O . LEU A 1 111 ? 5.882 3.596 2.638 1.00 85.44 111 LEU A O 1
ATOM 922 N N . TRP A 1 112 ? 4.938 1.858 3.687 1.00 87.12 112 TRP A N 1
ATOM 923 C CA . TRP A 1 112 ? 5.481 0.844 2.779 1.00 87.12 112 TRP A CA 1
ATOM 924 C C . TRP A 1 112 ? 4.884 0.973 1.377 1.00 87.12 112 TRP A C 1
ATOM 926 O O . TRP A 1 112 ? 5.628 0.921 0.400 1.00 87.12 112 TRP A O 1
ATOM 936 N N . ILE A 1 113 ? 3.575 1.214 1.272 1.00 86.94 113 ILE A N 1
ATOM 93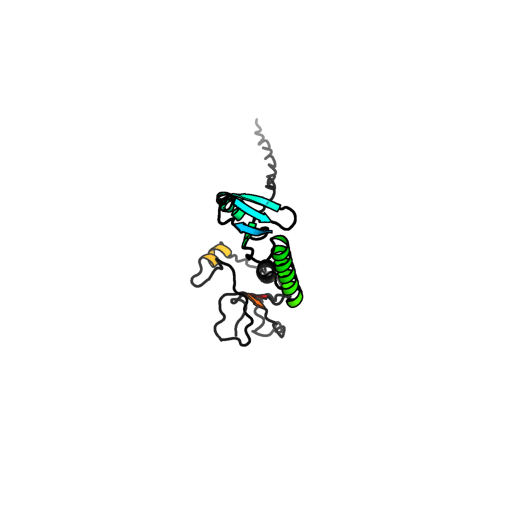7 C CA . ILE A 1 113 ? 2.900 1.487 -0.003 1.00 86.94 113 ILE A CA 1
ATOM 938 C C . ILE A 1 113 ? 3.475 2.753 -0.634 1.00 86.94 113 ILE A C 1
ATOM 940 O O . ILE A 1 113 ? 3.846 2.729 -1.804 1.00 86.94 113 ILE A O 1
ATOM 944 N N . SER A 1 114 ? 3.599 3.838 0.129 1.00 87.81 114 SER A N 1
ATOM 945 C CA . SER A 1 114 ? 4.138 5.114 -0.352 1.00 87.81 114 SER A CA 1
ATOM 946 C C . SER A 1 114 ? 5.583 4.977 -0.834 1.00 87.81 114 SER A C 1
ATOM 948 O O . SER A 1 114 ? 5.916 5.415 -1.932 1.00 87.81 114 SER A O 1
ATOM 950 N N . LYS A 1 115 ? 6.429 4.278 -0.069 1.00 87.69 115 LYS A N 1
ATOM 951 C CA . LYS A 1 115 ? 7.830 4.039 -0.433 1.00 87.69 115 LYS A CA 1
ATOM 952 C C . LYS A 1 115 ? 7.988 3.097 -1.622 1.00 87.69 115 LYS A C 1
ATOM 954 O O . LYS A 1 115 ? 8.939 3.264 -2.375 1.00 87.69 115 LYS A O 1
ATOM 959 N N . ALA A 1 116 ? 7.096 2.124 -1.803 1.00 86.94 116 ALA A N 1
ATOM 960 C CA . ALA A 1 116 ? 7.101 1.234 -2.967 1.00 86.94 116 ALA A CA 1
ATOM 961 C C . ALA A 1 116 ? 6.465 1.881 -4.212 1.00 86.94 116 ALA A C 1
ATOM 963 O O . ALA A 1 116 ? 6.760 1.479 -5.339 1.00 86.94 116 ALA A O 1
ATOM 964 N N . SER A 1 117 ? 5.601 2.884 -4.022 1.00 85.31 117 SER A N 1
ATOM 965 C CA . SER A 1 117 ? 4.901 3.590 -5.096 1.00 85.31 117 SER A CA 1
ATOM 966 C C . SER A 1 117 ? 5.882 4.422 -5.905 1.00 85.31 117 SER A C 1
ATOM 968 O O . SER A 1 117 ? 6.214 5.560 -5.581 1.00 85.31 117 SER A O 1
ATOM 970 N N . THR A 1 118 ? 6.344 3.831 -6.998 1.00 79.69 118 THR A N 1
ATOM 971 C CA . THR A 1 118 ? 7.298 4.460 -7.898 1.00 79.69 118 THR A CA 1
ATOM 972 C C . THR A 1 118 ? 6.583 4.844 -9.187 1.00 79.69 118 THR A C 1
ATOM 974 O O . THR A 1 118 ? 5.874 4.035 -9.778 1.00 79.69 118 THR A O 1
ATOM 977 N N . GLY A 1 119 ? 6.740 6.100 -9.612 1.00 76.19 119 GLY A N 1
ATOM 978 C CA . GLY A 1 119 ? 6.161 6.589 -10.866 1.00 76.19 119 GLY A CA 1
ATOM 979 C C . GLY A 1 119 ? 6.824 5.992 -12.112 1.00 76.19 119 GLY A C 1
ATOM 980 O O . GLY A 1 119 ? 7.771 5.207 -12.015 1.00 76.19 119 GLY A O 1
ATOM 981 N N . SER A 1 120 ? 6.357 6.427 -13.284 1.00 79.44 120 SER A N 1
ATOM 982 C CA . SER A 1 120 ? 6.810 5.959 -14.598 1.00 79.44 120 SER A CA 1
ATOM 983 C C . SER A 1 120 ? 8.335 5.894 -14.748 1.00 79.44 120 SER A C 1
ATOM 985 O O . SER A 1 120 ? 9.075 6.742 -14.237 1.00 79.44 120 SER A O 1
ATOM 987 N N . ILE A 1 121 ? 8.805 4.905 -15.511 1.00 83.56 121 ILE A N 1
ATOM 988 C CA . ILE A 1 121 ? 10.199 4.826 -15.952 1.00 83.56 121 ILE A CA 1
ATOM 989 C C . ILE A 1 121 ? 10.406 5.876 -17.045 1.00 83.56 121 ILE A C 1
ATOM 991 O O . ILE A 1 121 ? 9.717 5.862 -18.063 1.00 83.56 121 ILE A O 1
ATOM 995 N N . ILE A 1 122 ? 11.353 6.787 -16.826 1.00 79.38 122 ILE A N 1
ATOM 996 C CA . ILE A 1 122 ? 11.767 7.795 -17.804 1.00 79.38 122 ILE A CA 1
ATOM 997 C C . ILE A 1 122 ? 13.263 7.633 -18.016 1.00 79.38 122 ILE A C 1
ATOM 999 O O . ILE A 1 122 ? 14.037 7.602 -17.057 1.00 79.38 122 ILE A O 1
ATOM 100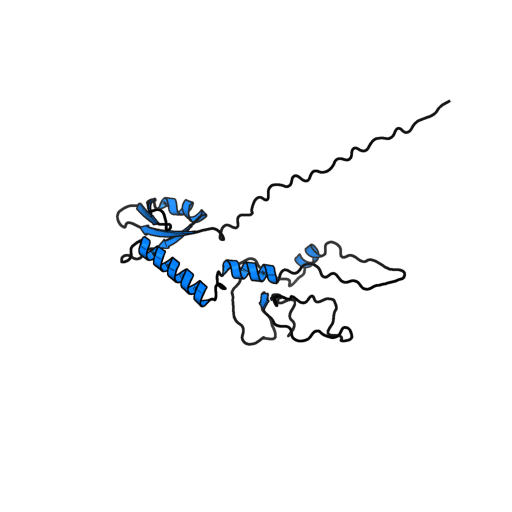3 N N . TRP A 1 123 ? 13.666 7.540 -19.276 1.00 81.00 123 TRP A N 1
ATOM 1004 C CA . TRP A 1 123 ? 15.060 7.426 -19.658 1.00 81.00 123 TRP A CA 1
ATOM 1005 C C . TRP A 1 123 ? 15.282 8.072 -21.023 1.00 81.00 123 TRP A C 1
ATOM 1007 O O . TRP A 1 123 ? 14.411 8.014 -21.890 1.00 81.00 123 TRP A O 1
ATOM 1017 N N . ALA A 1 124 ? 16.444 8.696 -21.201 1.00 81.50 124 ALA A N 1
ATOM 1018 C CA . ALA A 1 124 ? 16.845 9.307 -22.456 1.00 81.50 124 ALA A CA 1
ATOM 1019 C C . ALA A 1 124 ? 18.368 9.254 -22.614 1.00 81.50 124 ALA A C 1
ATOM 1021 O O . ALA A 1 124 ? 19.111 9.413 -21.643 1.00 81.50 124 ALA A O 1
ATOM 1022 N N . GLU A 1 125 ? 18.816 9.096 -23.855 1.00 84.81 125 GLU A N 1
ATOM 1023 C CA . GLU A 1 125 ? 20.204 9.278 -24.267 1.00 84.81 125 GLU A CA 1
ATOM 1024 C C . GLU A 1 125 ? 20.278 10.326 -25.384 1.00 84.81 125 GLU A C 1
ATOM 1026 O O . GLU A 1 125 ? 19.320 10.470 -26.151 1.00 84.81 125 GLU A O 1
ATOM 1031 N N . PRO A 1 126 ? 21.390 11.075 -25.490 1.00 91.75 126 PRO A N 1
ATOM 1032 C CA . PRO A 1 126 ? 21.607 11.972 -26.615 1.00 91.75 126 PRO A CA 1
ATOM 1033 C C . PRO A 1 126 ? 21.533 11.200 -27.934 1.00 91.75 126 PRO A C 1
ATOM 1035 O O . PRO A 1 126 ? 22.193 10.174 -28.097 1.00 91.75 126 PRO A O 1
ATOM 1038 N N . TYR A 1 127 ? 20.750 11.708 -28.878 1.00 91.31 127 TYR A N 1
ATOM 1039 C CA . TYR A 1 127 ? 20.581 11.100 -30.190 1.00 91.31 127 TYR A CA 1
ATOM 1040 C C . TYR A 1 127 ? 20.469 12.182 -31.264 1.00 91.31 127 TYR A C 1
ATOM 1042 O O . TYR A 1 127 ? 19.796 13.192 -31.064 1.00 91.31 127 TYR A O 1
ATOM 1050 N N . GLU A 1 128 ? 21.106 11.947 -32.410 1.00 94.19 128 GLU A N 1
ATOM 1051 C CA . GLU A 1 128 ? 21.043 12.812 -33.586 1.00 94.19 128 GLU A CA 1
ATOM 1052 C C . GLU A 1 128 ? 20.710 11.955 -34.816 1.00 94.19 128 GLU A C 1
ATOM 1054 O O . GLU A 1 128 ? 21.397 10.976 -35.112 1.00 94.19 128 GLU A O 1
ATOM 1059 N N . GLY A 1 129 ? 19.617 12.287 -35.509 1.00 95.56 129 GLY A N 1
ATOM 1060 C CA . GLY A 1 129 ? 19.108 11.522 -36.648 1.00 95.56 129 GLY A CA 1
ATOM 1061 C C . GLY A 1 129 ? 17.580 11.441 -36.686 1.00 95.56 129 GLY A C 1
ATOM 1062 O O . GLY A 1 129 ? 16.880 12.085 -35.907 1.00 95.56 129 GLY A O 1
ATOM 1063 N N . ASN A 1 130 ? 17.046 10.632 -37.605 1.00 93.88 130 ASN A N 1
ATOM 1064 C CA . ASN A 1 130 ? 15.603 10.417 -37.728 1.00 93.88 130 ASN A CA 1
ATOM 1065 C C . ASN A 1 130 ? 15.082 9.511 -36.604 1.00 93.88 130 ASN A C 1
ATOM 1067 O O . ASN A 1 130 ? 15.489 8.355 -36.502 1.00 93.88 130 ASN A O 1
ATOM 1071 N N . ALA A 1 131 ? 14.119 10.002 -35.823 1.00 92.69 131 ALA A N 1
ATOM 1072 C CA . ALA A 1 131 ? 13.474 9.249 -34.750 1.00 92.69 131 ALA A CA 1
ATOM 1073 C C . ALA A 1 131 ? 12.036 8.841 -35.110 1.00 92.69 131 ALA A C 1
ATOM 1075 O O . ALA A 1 131 ? 11.371 9.471 -35.934 1.00 92.69 131 ALA A O 1
ATOM 1076 N N . ARG A 1 132 ? 11.544 7.777 -34.468 1.00 92.75 132 ARG A N 1
ATOM 1077 C CA . ARG A 1 132 ? 10.131 7.377 -34.487 1.00 92.75 132 ARG A CA 1
ATOM 1078 C C . ARG A 1 132 ? 9.635 7.262 -33.057 1.00 92.75 132 ARG A C 1
ATOM 1080 O O . ARG A 1 132 ? 10.306 6.656 -32.227 1.00 92.75 132 ARG A O 1
ATOM 1087 N N . GLN A 1 133 ? 8.462 7.822 -32.801 1.00 92.88 133 GLN A N 1
ATOM 1088 C CA . GLN A 1 133 ? 7.784 7.718 -31.520 1.00 92.88 133 GLN A CA 1
ATOM 1089 C C . GLN A 1 133 ? 6.727 6.620 -31.596 1.00 92.88 133 GLN A C 1
ATOM 1091 O O . GLN A 1 133 ? 5.987 6.529 -32.575 1.00 92.88 133 GLN A O 1
ATOM 1096 N N . TYR A 1 134 ? 6.660 5.813 -30.545 1.00 92.31 134 TYR A N 1
ATOM 1097 C CA . TYR A 1 134 ? 5.590 4.854 -30.318 1.00 92.31 134 TYR A CA 1
ATOM 1098 C C . TYR A 1 134 ? 4.981 5.147 -28.954 1.00 92.31 134 TYR A C 1
ATOM 1100 O O . TYR A 1 134 ? 5.697 5.547 -28.036 1.00 92.31 134 TYR A O 1
ATOM 1108 N N . ASP A 1 135 ? 3.676 4.944 -28.841 1.00 91.69 135 ASP A N 1
ATOM 1109 C CA . ASP A 1 135 ? 2.943 5.076 -27.590 1.00 91.69 135 ASP A CA 1
ATOM 1110 C C . ASP A 1 135 ? 2.011 3.876 -27.415 1.00 91.69 135 ASP A C 1
ATOM 1112 O O . ASP A 1 135 ? 1.582 3.259 -28.399 1.00 91.69 135 ASP A O 1
ATOM 1116 N N . VAL A 1 136 ? 1.730 3.524 -26.164 1.00 88.75 136 VAL A N 1
ATOM 1117 C CA . VAL A 1 136 ? 0.783 2.462 -25.833 1.00 88.75 136 VAL A CA 1
ATOM 1118 C C . VAL A 1 136 ? -0.548 3.102 -25.484 1.00 88.75 136 VAL A C 1
ATOM 1120 O O . VAL A 1 136 ? -0.683 3.758 -24.452 1.00 88.75 136 VAL A O 1
ATOM 1123 N N . ASN A 1 137 ? -1.552 2.852 -26.323 1.00 89.44 137 ASN A N 1
ATOM 1124 C CA . ASN A 1 137 ? -2.910 3.311 -26.067 1.00 89.44 137 ASN A CA 1
ATOM 1125 C C . ASN A 1 137 ? -3.396 2.770 -24.721 1.00 89.44 137 ASN A C 1
ATOM 1127 O O . ASN A 1 137 ? -3.445 1.557 -24.520 1.00 89.44 137 ASN A O 1
ATOM 1131 N N . GLU A 1 138 ? -3.769 3.683 -23.824 1.00 89.56 138 GLU A N 1
ATOM 1132 C CA . GLU A 1 138 ? -4.393 3.350 -22.542 1.00 89.56 138 GLU A CA 1
ATOM 1133 C C . GLU A 1 138 ? -3.564 2.350 -21.717 1.00 89.56 138 GLU A C 1
ATOM 1135 O O . GLU A 1 138 ? -4.090 1.373 -21.181 1.00 89.56 138 GLU A O 1
ATOM 1140 N N . PHE A 1 139 ? -2.253 2.600 -21.595 1.00 86.75 139 PHE A N 1
ATOM 1141 C CA . PHE A 1 139 ? -1.323 1.702 -20.900 1.00 86.75 139 PHE A CA 1
ATOM 1142 C C . PHE A 1 139 ? -1.851 1.216 -19.538 1.00 86.75 139 PHE A C 1
ATOM 1144 O O . PHE A 1 139 ? -1.986 0.012 -19.328 1.00 86.75 139 PHE A O 1
ATOM 1151 N N . TYR A 1 140 ? -2.222 2.122 -18.626 1.00 84.50 140 TYR A N 1
ATOM 1152 C CA . TYR A 1 140 ? -2.686 1.737 -17.286 1.00 84.50 140 TYR A CA 1
ATOM 1153 C C . TYR A 1 140 ? -3.984 0.904 -17.299 1.00 84.50 140 TYR A C 1
ATOM 1155 O O . TYR A 1 140 ? -3.977 -0.177 -16.707 1.00 84.50 140 TYR A O 1
ATOM 1163 N N . PRO A 1 141 ? -5.069 1.307 -17.996 1.00 89.25 141 PRO A N 1
ATOM 1164 C CA . PRO A 1 141 ? -6.233 0.439 -18.195 1.00 89.25 141 PRO A CA 1
ATOM 1165 C C . PRO A 1 141 ? -5.892 -0.936 -18.780 1.00 89.25 141 PRO A C 1
ATOM 1167 O O . PRO A 1 141 ? -6.424 -1.945 -18.318 1.00 89.25 141 PRO A O 1
ATOM 1170 N N . SER A 1 142 ? -4.970 -1.007 -19.745 1.00 88.25 142 SER A N 1
ATOM 1171 C CA . SER A 1 142 ? -4.569 -2.285 -20.344 1.00 88.25 142 SER A CA 1
ATOM 1172 C C . SER A 1 142 ? -3.913 -3.234 -19.328 1.00 88.25 142 SER A C 1
ATOM 1174 O O . SER A 1 142 ? -4.184 -4.435 -19.345 1.00 88.25 142 SER A O 1
ATOM 1176 N N . VAL A 1 143 ? -3.129 -2.694 -18.386 1.00 86.00 143 VAL A N 1
ATOM 1177 C CA . VAL A 1 143 ? -2.516 -3.455 -17.284 1.00 86.00 143 VAL A CA 1
ATOM 1178 C C . VAL A 1 143 ? -3.573 -3.932 -16.283 1.00 86.00 143 VAL A C 1
ATOM 1180 O O . VAL A 1 143 ? -3.512 -5.076 -15.836 1.00 86.00 143 VAL A O 1
ATOM 1183 N N . LEU A 1 144 ? -4.582 -3.106 -15.971 1.00 83.19 144 LEU A N 1
ATOM 1184 C CA . LEU A 1 144 ? -5.702 -3.489 -15.091 1.00 83.19 144 LEU A CA 1
ATOM 1185 C C . LEU A 1 144 ? -6.477 -4.710 -15.615 1.00 83.19 144 LEU A C 1
ATOM 1187 O O . LEU A 1 144 ? -6.985 -5.503 -14.822 1.00 83.19 144 LEU A O 1
ATOM 1191 N N . LEU A 1 145 ? -6.558 -4.864 -16.939 1.00 86.00 145 LEU A N 1
ATOM 1192 C CA . LEU A 1 145 ? -7.297 -5.937 -17.614 1.00 86.00 145 LEU A CA 1
ATOM 1193 C C . LEU A 1 145 ? -6.462 -7.204 -17.865 1.00 86.00 145 LEU A C 1
ATOM 1195 O O . LEU A 1 145 ? -6.995 -8.215 -18.336 1.00 86.00 145 LEU A O 1
ATOM 1199 N N . GLN A 1 146 ? -5.158 -7.174 -17.587 1.00 86.06 146 GLN A N 1
ATOM 1200 C CA . GLN A 1 146 ? -4.264 -8.283 -17.889 1.00 86.06 146 GLN A CA 1
ATOM 1201 C C . GLN A 1 146 ? -4.563 -9.507 -17.007 1.00 86.06 146 GLN A C 1
ATOM 1203 O O . GLN A 1 146 ? -4.675 -9.433 -15.782 1.00 86.06 146 GLN A O 1
ATOM 1208 N N . LYS A 1 147 ? -4.662 -10.685 -17.636 1.00 82.81 147 LYS A N 1
ATOM 1209 C CA . LYS A 1 147 ? -4.897 -11.946 -16.920 1.00 82.81 147 LYS A CA 1
ATOM 1210 C C . LYS A 1 147 ? -3.724 -12.269 -15.994 1.00 82.81 147 LYS A C 1
ATOM 1212 O O . LYS A 1 147 ? -2.577 -12.274 -16.430 1.00 82.81 147 LYS A O 1
ATOM 1217 N N . GLY A 1 148 ? -4.037 -12.616 -14.748 1.00 78.81 148 GLY A N 1
ATOM 1218 C CA . GLY A 1 148 ? -3.050 -13.019 -13.743 1.00 78.81 148 GLY A CA 1
ATOM 1219 C C . GLY A 1 148 ? -2.520 -11.876 -12.877 1.00 78.81 148 GLY A C 1
ATOM 1220 O O . GLY A 1 148 ? -1.818 -12.157 -11.910 1.00 78.81 148 GLY A O 1
ATOM 1221 N N . VAL A 1 149 ? -2.887 -10.623 -13.166 1.00 78.62 149 VAL A N 1
ATOM 1222 C CA . VAL A 1 149 ? -2.572 -9.492 -12.287 1.00 78.62 149 VAL A CA 1
ATOM 1223 C C . VAL A 1 149 ? -3.499 -9.515 -11.071 1.00 78.62 149 VAL A C 1
ATOM 1225 O O . VAL A 1 149 ? -4.710 -9.701 -11.198 1.00 78.62 149 VAL A O 1
ATOM 1228 N N . GLN A 1 150 ? -2.918 -9.355 -9.884 1.00 80.00 150 GLN A N 1
ATOM 1229 C CA . GLN A 1 150 ? -3.633 -9.309 -8.608 1.00 80.00 150 GLN A CA 1
ATOM 1230 C C . GLN A 1 150 ? -3.603 -7.893 -8.025 1.00 80.00 150 GLN A C 1
ATOM 1232 O O . GLN A 1 150 ? -2.592 -7.196 -8.129 1.00 80.00 150 GLN A O 1
ATOM 1237 N N . TRP A 1 151 ? -4.707 -7.488 -7.393 1.00 80.81 151 TRP A N 1
ATOM 1238 C CA . TRP A 1 151 ? -4.880 -6.165 -6.789 1.00 80.81 151 TRP A CA 1
ATOM 1239 C C . TRP A 1 151 ? -5.176 -6.296 -5.292 1.00 80.81 151 TRP A C 1
ATOM 1241 O O . TRP A 1 151 ? -5.933 -7.193 -4.906 1.00 80.81 151 TRP A O 1
ATOM 1251 N N . PRO A 1 152 ? -4.622 -5.418 -4.440 1.00 79.00 152 PRO A N 1
ATOM 1252 C CA . PRO A 1 152 ? -4.872 -5.470 -3.012 1.00 79.00 152 PRO A CA 1
ATOM 1253 C C . PRO A 1 152 ? -6.249 -4.861 -2.728 1.00 79.00 152 PRO A C 1
ATOM 1255 O O . PRO A 1 152 ? -6.527 -3.726 -3.106 1.00 79.00 152 PRO A O 1
ATOM 1258 N N . ILE A 1 153 ? -7.121 -5.624 -2.069 1.00 79.88 153 ILE A N 1
ATOM 1259 C CA . ILE A 1 153 ? -8.493 -5.198 -1.722 1.00 79.88 153 ILE A CA 1
ATOM 1260 C C . ILE A 1 153 ? -8.705 -5.025 -0.214 1.00 79.88 153 ILE A C 1
ATOM 1262 O O . ILE A 1 153 ? -9.791 -4.652 0.224 1.00 79.88 153 ILE A O 1
ATOM 1266 N N . GLY A 1 154 ? -7.688 -5.329 0.587 1.00 80.44 154 GLY A N 1
ATOM 1267 C CA . GLY A 1 154 ? -7.765 -5.331 2.039 1.00 80.44 154 GLY A CA 1
ATOM 1268 C C . GLY A 1 154 ? -6.397 -5.112 2.681 1.00 80.44 154 GLY A C 1
ATOM 1269 O O . GLY A 1 154 ? -5.398 -5.042 1.963 1.00 80.44 154 GLY A O 1
ATOM 1270 N N . PRO A 1 155 ? -6.369 -4.994 4.017 1.00 76.25 155 PRO A N 1
ATOM 1271 C CA . PRO A 1 155 ? -5.143 -4.745 4.762 1.00 76.25 155 PRO A CA 1
ATOM 1272 C C . PRO A 1 155 ? -4.151 -5.901 4.603 1.00 76.25 155 PRO A C 1
ATOM 1274 O O . PRO A 1 155 ? -4.538 -7.074 4.625 1.00 76.25 155 PRO A O 1
ATOM 1277 N N . GLY A 1 156 ? -2.876 -5.558 4.453 1.00 79.19 156 GLY A N 1
ATOM 1278 C CA . GLY A 1 156 ? -1.772 -6.504 4.363 1.00 79.19 156 GLY A CA 1
ATOM 1279 C C . GLY A 1 156 ? -1.374 -7.113 5.710 1.00 79.19 156 GLY A C 1
ATOM 1280 O O . GLY A 1 156 ? -1.632 -6.569 6.784 1.00 79.19 156 GLY A O 1
ATOM 1281 N N . GLU A 1 157 ? -0.690 -8.257 5.651 1.00 83.69 157 GLU A N 1
ATOM 1282 C CA . GLU A 1 157 ? -0.061 -8.888 6.813 1.00 83.69 157 GLU A CA 1
ATOM 1283 C C . GLU A 1 157 ? 1.451 -8.638 6.801 1.00 83.69 157 GLU A C 1
ATOM 1285 O O . GLU A 1 157 ? 2.130 -8.925 5.815 1.00 83.69 157 GLU A O 1
ATOM 1290 N N . PHE A 1 158 ? 2.002 -8.172 7.923 1.00 83.31 158 PHE A N 1
ATOM 1291 C CA . PHE A 1 158 ? 3.445 -7.985 8.076 1.00 83.31 158 PHE A CA 1
ATOM 1292 C C . PHE A 1 158 ? 4.116 -9.271 8.546 1.00 83.31 158 PHE A C 1
ATOM 1294 O O . PHE A 1 158 ? 3.779 -9.812 9.601 1.00 83.31 158 PHE A O 1
ATOM 1301 N N . LYS A 1 159 ? 5.093 -9.756 7.772 1.00 83.50 159 LYS A N 1
ATOM 1302 C CA . LYS A 1 159 ? 5.861 -10.967 8.089 1.00 83.50 159 LYS A CA 1
ATOM 1303 C C . LYS A 1 159 ? 7.341 -10.759 7.801 1.00 83.50 159 LYS A C 1
ATOM 1305 O O . LYS A 1 159 ? 7.711 -10.246 6.749 1.00 83.50 159 LYS A O 1
ATOM 1310 N N . THR A 1 160 ? 8.184 -11.226 8.716 1.00 83.25 160 THR A N 1
ATOM 1311 C CA . THR A 1 160 ? 9.625 -11.345 8.480 1.00 83.25 160 THR A CA 1
ATOM 1312 C C . THR A 1 160 ? 9.903 -12.707 7.866 1.00 83.25 160 THR A C 1
ATOM 1314 O O . THR A 1 160 ? 9.593 -13.738 8.463 1.00 83.25 160 THR A O 1
ATOM 1317 N N . ILE A 1 161 ? 10.489 -12.714 6.674 1.00 80.75 161 ILE A N 1
ATOM 1318 C CA . ILE A 1 161 ? 10.834 -13.932 5.945 1.00 80.75 161 ILE A CA 1
ATOM 1319 C C . ILE A 1 161 ? 12.342 -14.146 6.077 1.00 80.75 161 ILE A C 1
ATOM 1321 O O . ILE A 1 161 ? 13.125 -13.244 5.794 1.00 80.75 161 ILE A O 1
ATOM 1325 N N . THR A 1 162 ? 12.756 -15.331 6.524 1.00 76.69 162 THR A N 1
ATOM 1326 C CA . THR A 1 162 ? 14.176 -15.685 6.701 1.00 76.69 162 THR A CA 1
ATOM 1327 C C . THR A 1 162 ? 14.791 -16.352 5.473 1.00 76.69 162 THR A C 1
ATOM 1329 O O . THR A 1 162 ? 16.011 -16.417 5.365 1.00 76.69 162 THR A O 1
ATOM 1332 N N . SER A 1 163 ? 13.969 -16.857 4.549 1.00 75.88 163 SER A N 1
ATOM 1333 C CA . SER A 1 163 ? 14.421 -17.503 3.314 1.00 75.88 163 SER A CA 1
ATOM 1334 C C . SER A 1 163 ? 13.455 -17.233 2.164 1.00 75.88 163 SER A C 1
ATOM 1336 O O . SER A 1 163 ? 12.237 -17.286 2.331 1.00 75.88 163 SER A O 1
ATOM 1338 N N . PHE A 1 164 ? 14.011 -16.929 0.995 1.00 71.62 164 PHE A N 1
ATOM 1339 C CA . PHE A 1 164 ? 13.240 -16.742 -0.224 1.00 71.62 164 PHE A CA 1
ATOM 1340 C C . PHE A 1 164 ? 12.900 -18.106 -0.831 1.00 71.62 164 PHE A C 1
ATOM 1342 O O . PHE A 1 164 ? 13.788 -18.873 -1.190 1.00 71.62 164 PHE A O 1
ATOM 1349 N N . ASN A 1 165 ? 11.607 -18.404 -0.9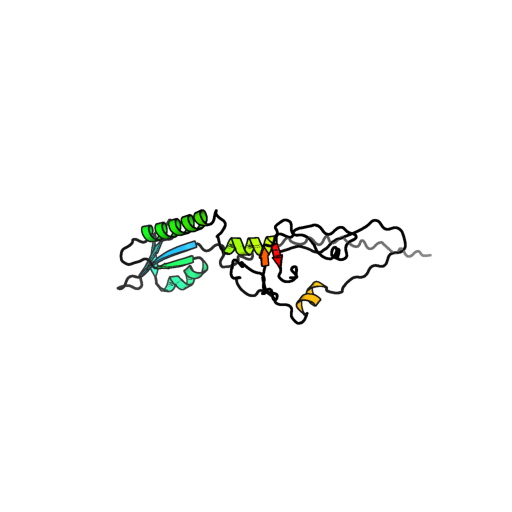48 1.00 72.00 165 ASN A N 1
ATOM 1350 C CA . ASN A 1 165 ? 11.133 -19.521 -1.759 1.00 72.00 165 ASN A CA 1
ATOM 1351 C C . ASN A 1 165 ? 10.998 -19.054 -3.215 1.00 72.00 165 ASN A C 1
ATOM 1353 O O . ASN A 1 165 ? 10.657 -17.897 -3.450 1.00 72.00 165 ASN A O 1
ATOM 1357 N N . ASN A 1 166 ? 11.167 -19.956 -4.188 1.00 70.50 166 ASN A N 1
ATOM 1358 C CA . ASN A 1 166 ? 11.105 -19.624 -5.625 1.00 70.50 166 ASN A CA 1
ATOM 1359 C C . ASN A 1 166 ? 9.772 -18.988 -6.077 1.00 70.50 166 ASN A C 1
ATOM 1361 O O . ASN A 1 166 ? 9.706 -18.421 -7.162 1.00 70.50 166 ASN A O 1
ATOM 1365 N N . ASN A 1 167 ? 8.719 -19.067 -5.257 1.00 75.88 167 ASN A N 1
ATOM 1366 C CA . ASN A 1 167 ? 7.447 -18.393 -5.489 1.00 75.88 167 ASN A CA 1
ATOM 1367 C C . ASN A 1 167 ? 7.231 -17.309 -4.430 1.00 75.88 167 ASN A C 1
ATOM 1369 O O . ASN A 1 167 ? 6.822 -17.605 -3.302 1.00 75.88 167 ASN A O 1
ATOM 1373 N N . LEU A 1 168 ? 7.475 -16.055 -4.810 1.00 79.88 168 LEU A N 1
ATOM 1374 C CA . LEU A 1 168 ? 7.111 -14.898 -3.999 1.00 79.88 168 LEU A CA 1
ATOM 1375 C C . LEU A 1 168 ? 5.592 -14.778 -3.924 1.00 79.88 168 LEU A C 1
ATOM 1377 O O . LEU A 1 168 ? 4.891 -14.854 -4.933 1.00 79.88 168 LEU A O 1
ATOM 1381 N N . GLN A 1 169 ? 5.085 -14.578 -2.712 1.00 84.44 169 GLN A N 1
ATOM 1382 C CA . GLN A 1 169 ? 3.683 -14.233 -2.522 1.00 84.44 169 GLN A CA 1
ATOM 1383 C C . GLN A 1 169 ? 3.432 -12.795 -2.985 1.00 84.44 169 GLN A C 1
ATOM 1385 O O . GLN A 1 169 ? 4.347 -11.971 -3.051 1.00 84.44 169 GLN A O 1
ATOM 1390 N N . TYR A 1 170 ? 2.177 -12.483 -3.281 1.00 86.06 170 TYR A N 1
ATOM 1391 C CA . TYR A 1 170 ? 1.764 -11.113 -3.539 1.00 86.06 170 TYR A CA 1
ATOM 1392 C C . TYR A 1 170 ? 2.113 -10.217 -2.340 1.00 86.06 170 TYR A C 1
ATOM 1394 O O . TYR A 1 170 ? 1.725 -10.516 -1.212 1.00 86.06 170 TYR A O 1
ATOM 1402 N N . GLY A 1 171 ? 2.840 -9.125 -2.577 1.00 88.81 171 GLY A N 1
ATOM 1403 C CA . GLY A 1 171 ? 3.186 -8.182 -1.517 1.00 88.81 171 GLY A CA 1
ATOM 1404 C C . GLY A 1 171 ? 4.297 -7.201 -1.873 1.00 88.81 171 GLY A C 1
ATOM 1405 O O . GLY A 1 171 ? 4.801 -7.183 -3.003 1.00 88.81 171 GLY A O 1
ATOM 1406 N N . ILE A 1 172 ? 4.648 -6.393 -0.870 1.00 89.88 172 ILE A N 1
ATOM 1407 C CA . ILE A 1 172 ? 5.797 -5.485 -0.848 1.00 89.88 172 ILE A CA 1
ATOM 1408 C C . ILE A 1 172 ? 6.872 -6.115 0.034 1.00 89.88 172 ILE A C 1
ATOM 1410 O O . ILE A 1 172 ? 6.602 -6.561 1.149 1.00 89.88 172 ILE A O 1
ATOM 1414 N N . TYR A 1 173 ? 8.098 -6.118 -0.463 1.00 88.94 173 TYR A N 1
ATOM 1415 C CA . TYR A 1 173 ? 9.266 -6.686 0.179 1.00 88.94 173 TYR A CA 1
ATOM 1416 C C . TYR A 1 173 ? 10.296 -5.591 0.396 1.00 88.94 173 TYR A C 1
ATOM 1418 O O . TYR A 1 173 ? 10.572 -4.793 -0.500 1.00 88.94 173 TYR A O 1
ATOM 1426 N N . ARG A 1 174 ? 10.901 -5.586 1.582 1.00 88.88 174 ARG A N 1
ATOM 1427 C CA . ARG A 1 174 ? 12.086 -4.781 1.846 1.00 88.88 174 ARG A CA 1
ATOM 1428 C C . ARG A 1 174 ? 13.319 -5.606 1.490 1.00 88.88 174 ARG A C 1
ATOM 1430 O O . ARG A 1 174 ? 13.604 -6.588 2.175 1.00 88.88 174 ARG A O 1
ATOM 1437 N N . VAL A 1 175 ? 14.011 -5.241 0.415 1.00 84.50 175 VAL A N 1
ATOM 1438 C CA . VAL A 1 175 ? 15.138 -6.007 -0.135 1.00 84.50 175 VAL A CA 1
ATOM 1439 C C . VAL A 1 175 ? 16.307 -5.083 -0.431 1.00 84.50 175 VAL A C 1
ATOM 1441 O O . VAL A 1 175 ? 16.181 -4.137 -1.205 1.00 84.50 175 VAL A O 1
ATOM 1444 N N . HIS A 1 176 ? 17.466 -5.406 0.138 1.00 84.31 176 HIS A N 1
ATOM 1445 C CA . HIS A 1 176 ? 18.720 -4.779 -0.252 1.00 84.31 176 HIS A CA 1
ATOM 1446 C C . HIS A 1 176 ? 19.223 -5.430 -1.545 1.00 84.31 176 HIS A C 1
ATOM 1448 O O . HIS A 1 176 ? 19.502 -6.630 -1.568 1.00 84.31 176 HIS A O 1
ATOM 1454 N N . ILE A 1 177 ? 19.304 -4.656 -2.628 1.00 77.62 177 ILE A N 1
ATOM 1455 C CA . ILE A 1 177 ? 19.833 -5.137 -3.908 1.00 77.62 177 ILE A CA 1
ATOM 1456 C C . ILE A 1 177 ? 21.315 -4.773 -3.979 1.00 77.62 177 ILE A C 1
ATOM 1458 O O . ILE A 1 177 ? 21.670 -3.600 -4.099 1.00 77.62 177 ILE A O 1
ATOM 1462 N N . GLU A 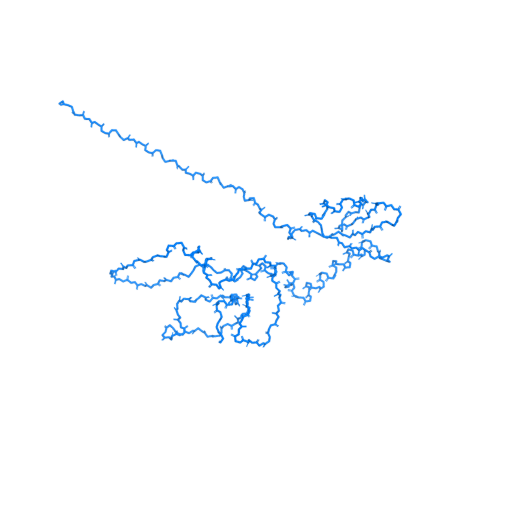1 178 ? 22.180 -5.783 -3.924 1.00 72.56 178 GLU A N 1
ATOM 1463 C CA . GLU A 1 178 ? 23.624 -5.598 -4.046 1.00 72.56 178 GLU A CA 1
ATOM 1464 C C . GLU A 1 178 ? 24.064 -5.527 -5.514 1.00 72.56 178 GLU A C 1
ATOM 1466 O O . GLU A 1 178 ? 23.673 -6.344 -6.347 1.00 72.56 178 GLU A O 1
ATOM 1471 N N . GLY A 1 179 ? 24.951 -4.573 -5.812 1.00 62.00 179 GLY A N 1
ATOM 1472 C CA . GLY A 1 179 ? 25.581 -4.428 -7.121 1.00 62.00 179 GLY A CA 1
ATOM 1473 C C . GLY A 1 179 ? 24.726 -3.664 -8.135 1.00 62.00 179 GLY A C 1
ATOM 1474 O O . GLY A 1 179 ? 23.621 -4.058 -8.495 1.00 62.00 179 GLY A O 1
ATOM 1475 N N . LEU A 1 180 ? 25.277 -2.572 -8.669 1.00 61.28 180 LEU A N 1
ATOM 1476 C CA . LEU A 1 180 ? 24.746 -1.963 -9.886 1.00 61.28 180 LEU A CA 1
ATOM 1477 C C . LEU A 1 180 ? 25.331 -2.726 -11.083 1.00 61.28 180 LEU A C 1
ATOM 1479 O O . LEU A 1 180 ? 26.555 -2.696 -11.273 1.00 61.28 180 LEU A O 1
ATOM 1483 N N . PRO A 1 181 ? 24.516 -3.413 -11.903 1.00 64.06 181 PRO A N 1
ATOM 1484 C CA . PRO A 1 181 ? 25.017 -4.048 -13.105 1.00 64.06 181 PRO A CA 1
ATOM 1485 C C . PRO A 1 181 ? 25.573 -2.955 -14.020 1.00 64.06 181 PRO A C 1
ATOM 1487 O O . PRO A 1 181 ? 24.919 -1.948 -14.299 1.00 64.06 181 PRO A O 1
ATOM 1490 N N . LYS A 1 182 ? 26.816 -3.133 -14.479 1.00 62.25 182 LYS A N 1
ATOM 1491 C CA . LYS A 1 182 ? 27.417 -2.245 -15.481 1.00 62.25 182 LYS A CA 1
ATOM 1492 C C . LYS A 1 182 ? 26.497 -2.191 -16.703 1.00 62.25 182 LYS A C 1
ATOM 1494 O O . LYS A 1 182 ? 25.979 -3.226 -17.108 1.00 62.25 182 LYS A O 1
ATOM 1499 N N . LYS A 1 183 ? 26.358 -1.014 -17.328 1.00 62.19 183 LYS A N 1
ATOM 1500 C CA . LYS A 1 183 ? 25.497 -0.800 -18.513 1.00 62.19 183 LYS A CA 1
ATOM 1501 C C . LYS A 1 183 ? 25.735 -1.803 -19.653 1.00 62.19 183 LYS A C 1
ATOM 1503 O O . LYS A 1 183 ? 24.843 -2.047 -20.448 1.00 62.19 183 LYS A O 1
ATOM 1508 N N . SER A 1 184 ? 26.939 -2.369 -19.736 1.00 61.09 184 SER A N 1
ATOM 1509 C CA . SER A 1 184 ? 27.330 -3.366 -20.736 1.00 61.09 184 SER A CA 1
ATOM 1510 C C . SER A 1 184 ? 26.904 -4.805 -20.410 1.00 61.09 184 SER A C 1
ATOM 1512 O O . SER A 1 184 ? 27.128 -5.697 -21.224 1.00 61.09 184 SER A O 1
ATOM 1514 N N . LEU A 1 185 ? 26.346 -5.063 -19.224 1.00 63.38 185 LEU A N 1
ATOM 1515 C CA . LEU A 1 185 ? 25.894 -6.386 -18.798 1.00 63.38 185 LEU A CA 1
ATOM 1516 C C . LEU A 1 185 ? 24.417 -6.578 -19.141 1.00 63.38 185 LEU A C 1
ATOM 1518 O O . LEU A 1 185 ? 23.602 -5.692 -18.906 1.00 63.38 185 LEU A O 1
ATOM 1522 N N . ALA A 1 186 ? 24.057 -7.786 -19.583 1.00 60.03 186 ALA A N 1
ATOM 1523 C CA . ALA A 1 186 ? 22.675 -8.167 -19.904 1.00 60.03 186 ALA A CA 1
ATOM 1524 C C . ALA A 1 186 ? 21.686 -8.004 -18.727 1.00 60.03 186 ALA A C 1
ATOM 1526 O O . ALA A 1 186 ? 20.478 -7.956 -18.928 1.00 60.03 186 ALA A O 1
ATOM 1527 N N . GLN A 1 187 ? 22.202 -7.914 -17.499 1.00 59.28 187 GLN A N 1
ATOM 1528 C CA . GLN A 1 187 ? 21.434 -7.687 -16.273 1.00 59.28 187 GLN A CA 1
ATOM 1529 C C . GLN A 1 187 ? 20.975 -6.223 -16.114 1.00 59.28 187 GLN A C 1
ATOM 1531 O O . GLN A 1 187 ? 20.083 -5.949 -15.317 1.00 59.28 187 GLN A O 1
ATOM 1536 N N . CYS A 1 188 ? 21.553 -5.274 -16.862 1.00 63.66 188 CYS A N 1
ATOM 1537 C CA . CYS A 1 188 ? 21.137 -3.872 -16.876 1.00 63.66 188 CYS A CA 1
ATOM 1538 C C . CYS A 1 188 ? 20.070 -3.669 -17.962 1.00 63.66 188 CYS A C 1
ATOM 1540 O O . CYS A 1 188 ? 20.381 -3.310 -19.095 1.00 63.66 188 CYS A O 1
ATOM 1542 N N . SER A 1 189 ? 18.802 -3.933 -17.640 1.00 62.81 189 SER A N 1
ATOM 1543 C CA . SER A 1 189 ? 17.726 -3.929 -18.641 1.00 62.81 189 SER A CA 1
ATOM 1544 C C . SER A 1 189 ? 17.223 -2.537 -19.039 1.00 62.81 189 SER A C 1
ATOM 1546 O O . SER A 1 189 ? 16.383 -2.464 -19.923 1.00 62.81 189 SER A O 1
ATOM 1548 N N . GLN A 1 190 ? 17.662 -1.447 -18.387 1.00 69.38 190 GLN A N 1
ATOM 1549 C CA . GLN A 1 190 ? 17.076 -0.084 -18.467 1.00 69.38 190 GLN A CA 1
ATOM 1550 C C . GLN A 1 190 ? 15.570 0.002 -18.108 1.00 69.38 190 GLN A C 1
ATOM 1552 O O . GLN A 1 190 ? 15.040 1.091 -17.914 1.00 69.38 190 GLN A O 1
ATOM 1557 N N . LEU A 1 191 ? 14.901 -1.144 -17.953 1.00 73.38 191 LEU A N 1
ATOM 1558 C CA . LEU A 1 191 ? 13.484 -1.331 -17.643 1.00 73.38 191 LEU A CA 1
ATOM 1559 C C . LEU A 1 191 ? 13.233 -1.549 -16.144 1.00 73.38 191 LEU A C 1
ATOM 1561 O O . LEU A 1 191 ? 12.131 -1.918 -15.752 1.00 73.38 191 LEU A O 1
ATOM 1565 N N . PHE A 1 192 ? 14.253 -1.357 -15.308 1.00 78.56 192 PHE A N 1
ATOM 1566 C CA . PHE A 1 192 ? 14.158 -1.498 -13.862 1.00 78.56 192 PHE A CA 1
ATOM 1567 C C . PHE A 1 192 ? 14.628 -0.220 -13.176 1.00 78.56 192 PHE A C 1
ATOM 1569 O O . PHE A 1 192 ? 15.701 0.307 -13.487 1.00 78.56 192 PHE A O 1
ATOM 1576 N N . ARG A 1 193 ? 13.830 0.268 -12.226 1.00 77.12 193 ARG A N 1
ATOM 1577 C CA . ARG A 1 193 ? 14.148 1.448 -11.427 1.00 77.12 193 ARG A CA 1
ATOM 1578 C C . ARG A 1 193 ? 14.494 1.019 -10.008 1.00 77.12 193 ARG A C 1
ATOM 1580 O O . ARG A 1 193 ? 13.662 0.468 -9.301 1.00 77.12 193 ARG A O 1
ATOM 1587 N N . TYR A 1 194 ? 15.716 1.330 -9.587 1.00 79.00 194 TYR A N 1
ATOM 1588 C CA . TYR A 1 194 ? 16.145 1.111 -8.210 1.00 79.00 194 TYR A CA 1
ATOM 1589 C C . TYR A 1 194 ? 15.384 2.030 -7.258 1.00 79.00 194 TYR A C 1
ATOM 1591 O O . TYR A 1 194 ? 15.315 3.245 -7.472 1.00 79.00 194 TYR A O 1
ATOM 1599 N N . ASN A 1 195 ? 14.854 1.440 -6.192 1.00 81.12 195 ASN A N 1
ATOM 1600 C CA . ASN A 1 195 ? 14.263 2.164 -5.087 1.00 81.12 195 ASN A CA 1
ATOM 1601 C C . ASN A 1 195 ? 15.320 2.388 -4.001 1.00 81.12 195 ASN A C 1
ATOM 1603 O O . ASN A 1 195 ? 15.824 1.432 -3.411 1.00 81.12 195 ASN A O 1
ATOM 1607 N N . GLN A 1 196 ? 15.641 3.654 -3.728 1.00 78.50 196 GLN A N 1
ATOM 1608 C CA . GLN A 1 196 ? 16.597 4.041 -2.683 1.00 78.50 196 GLN A CA 1
ATOM 1609 C C . GLN A 1 196 ? 16.125 3.649 -1.280 1.00 78.50 196 GLN A C 1
ATOM 1611 O O . GLN A 1 196 ? 16.944 3.441 -0.394 1.00 78.50 196 GLN A O 1
ATOM 1616 N N . GLU A 1 197 ? 14.813 3.522 -1.093 1.00 82.06 197 GLU A N 1
ATOM 1617 C CA . GLU A 1 197 ? 14.206 3.107 0.168 1.00 82.06 197 GLU A CA 1
ATOM 1618 C C . GLU A 1 197 ? 14.155 1.580 0.327 1.00 82.06 197 GLU A C 1
ATOM 1620 O O . GLU A 1 197 ? 13.734 1.096 1.374 1.00 82.06 197 GLU A O 1
ATOM 1625 N N . GLU A 1 198 ? 14.585 0.821 -0.690 1.00 87.75 198 GLU A N 1
ATOM 1626 C CA . GLU A 1 198 ? 14.674 -0.647 -0.679 1.00 87.75 198 GLU A CA 1
ATOM 1627 C C . GLU A 1 198 ? 13.325 -1.383 -0.625 1.00 87.75 198 GLU A C 1
ATOM 1629 O O . GLU A 1 198 ? 13.274 -2.555 -0.256 1.00 87.75 198 GLU A O 1
ATOM 1634 N N . TYR A 1 199 ? 12.226 -0.726 -1.008 1.00 89.62 199 TYR A N 1
ATOM 1635 C CA . TYR A 1 199 ? 10.903 -1.350 -1.093 1.00 89.62 199 TYR A CA 1
ATOM 1636 C C . TYR A 1 199 ? 10.573 -1.740 -2.530 1.00 89.62 199 TYR A C 1
ATOM 1638 O O . TYR A 1 199 ? 10.564 -0.899 -3.428 1.00 89.62 199 TYR A O 1
ATOM 1646 N N . TYR A 1 200 ? 10.259 -3.012 -2.737 1.00 88.00 200 TYR A N 1
ATOM 1647 C CA . TYR A 1 200 ? 10.005 -3.587 -4.053 1.00 88.00 200 TYR A CA 1
ATOM 1648 C C . TYR A 1 200 ? 8.763 -4.468 -4.016 1.00 88.00 200 TYR A C 1
ATOM 1650 O O . TYR A 1 200 ? 8.474 -5.122 -3.014 1.00 88.00 200 TYR A O 1
ATOM 1658 N N . THR A 1 201 ? 8.006 -4.499 -5.104 1.00 88.69 201 THR A N 1
ATOM 1659 C CA . THR A 1 201 ? 6.854 -5.393 -5.231 1.00 88.69 201 THR A CA 1
ATOM 1660 C C . THR A 1 201 ? 7.301 -6.796 -5.646 1.00 88.69 201 THR A C 1
ATOM 1662 O O . THR A 1 201 ? 8.394 -7.002 -6.167 1.00 88.69 201 THR A O 1
ATOM 1665 N N . HIS A 1 202 ? 6.432 -7.788 -5.476 1.00 84.62 202 HIS A N 1
ATOM 1666 C CA . HIS A 1 202 ? 6.643 -9.131 -6.034 1.00 84.62 202 HIS A CA 1
ATOM 1667 C C . HIS A 1 202 ? 6.877 -9.166 -7.563 1.00 84.62 202 HIS A C 1
ATOM 1669 O O . HIS A 1 202 ? 7.392 -10.166 -8.054 1.00 84.62 202 HIS A O 1
ATOM 1675 N N . TYR A 1 203 ? 6.527 -8.114 -8.318 1.00 82.62 203 TYR A N 1
ATOM 1676 C CA . TYR A 1 203 ? 6.845 -8.015 -9.751 1.00 82.62 203 TYR A CA 1
ATOM 1677 C C . TYR A 1 203 ? 8.289 -7.575 -10.018 1.00 82.62 203 TYR A C 1
ATOM 1679 O O . TYR A 1 203 ? 8.857 -7.919 -11.055 1.00 82.62 203 TYR A O 1
ATOM 1687 N N . ASP A 1 204 ? 8.873 -6.826 -9.085 1.00 81.88 204 ASP A N 1
ATOM 1688 C CA . ASP A 1 204 ? 10.211 -6.243 -9.197 1.00 81.88 204 ASP A CA 1
ATOM 1689 C C . ASP A 1 204 ? 11.317 -7.264 -8.907 1.00 81.88 204 ASP A C 1
ATOM 1691 O O . ASP A 1 204 ? 12.455 -7.104 -9.347 1.00 81.88 204 ASP A O 1
ATOM 1695 N N . ILE A 1 205 ? 10.991 -8.325 -8.165 1.00 81.38 205 ILE A N 1
ATOM 1696 C CA . ILE A 1 205 ? 11.961 -9.293 -7.655 1.00 81.38 205 ILE A CA 1
ATOM 1697 C C . ILE A 1 205 ? 11.867 -10.596 -8.449 1.00 81.38 205 ILE A C 1
ATOM 1699 O O . ILE A 1 205 ? 10.801 -11.196 -8.583 1.00 81.38 205 ILE A O 1
ATOM 1703 N N . ARG A 1 206 ? 13.019 -11.075 -8.927 1.00 74.69 206 ARG A N 1
ATOM 1704 C CA . ARG A 1 206 ? 13.201 -12.434 -9.451 1.00 74.69 206 ARG A CA 1
ATOM 1705 C C . ARG A 1 206 ? 14.285 -13.135 -8.637 1.00 74.69 206 ARG A C 1
ATOM 1707 O O . ARG A 1 206 ? 15.329 -12.533 -8.396 1.00 74.69 206 ARG A O 1
ATOM 1714 N N . ILE A 1 207 ? 14.013 -14.371 -8.221 1.00 68.88 207 ILE A N 1
ATOM 1715 C CA . ILE A 1 207 ? 14.918 -15.245 -7.455 1.00 68.88 207 ILE A CA 1
ATOM 1716 C C . ILE A 1 207 ? 15.403 -16.368 -8.365 1.00 68.88 207 ILE A C 1
ATOM 1718 O O . ILE A 1 207 ? 14.560 -16.886 -9.135 1.00 68.88 207 ILE A O 1
#

Radius of gyration: 28.95 Å; chains: 1; bounding box: 57×67×95 Å

Sequence (207 aa):
MPDNDYQGSEGSETSSEYDTASSSSTRWYSASRGFLCYRESFKSNEVEFFNGITYWIGLKNEFSELSRDWFFIKVDKNETLEEAHKRYTNESIAISHKSYDLIDMRKTEELWISKASTGSIIWAEPYEGNARQYDVNEFYPSVLLQKGVQWPIGPGEFKTITSFNNNLQYGIYRVHIEGLPKKSLAQCSQLFRYNQEEYYTHYDIRI